Protein 1Z64 (pdb70)

Solvent-accessible surface area: 2539 Å² total; per-residue (Å²): 89,212,48,55,152,134,125,134,47,50,101,75,44,124,130,81,27,111,40,48,126,94,138,188,168

Secondary structure (DSSP, 8-state):
-HHIIIIIIHHHHHHHIIIIIIIT-

Structure (mmCIF, N/CA/C/O backbone):
data_1Z64
#
_entry.id   1Z64
#
loop_
_atom_site.group_PDB
_atom_site.id
_atom_site.type_symbol
_atom_site.label_atom_id
_atom_site.label_alt_id
_atom_site.label_comp_id
_atom_site.label_asym_id
_atom_site.label_entity_id
_atom_site.label_seq_id
_atom_site.pdbx_PDB_ins_code
_atom_site.Cartn_x
_atom_site.Cartn_y
_atom_site.Cartn_z
_atom_site.occupancy
_atom_site.B_iso_or_equiv
_atom_site.auth_seq_id
_atom_site.auth_comp_id
_atom_site.auth_asym_id
_atom_site.auth_atom_id
_atom_site.pdbx_PDB_model_num
ATOM 1 N N . GLY A 1 1 ? -16.244 -1.293 -5.673 1.00 0.00 1 GLY A N 1
ATOM 2 C CA . GLY A 1 1 ? -16.514 -2.596 -5.001 1.00 0.00 1 GLY A CA 1
ATOM 3 C C . GLY A 1 1 ? -15.684 -2.681 -3.709 1.00 0.00 1 GLY A C 1
ATOM 4 O O . GLY A 1 1 ? -14.981 -1.753 -3.362 1.00 0.00 1 GLY A O 1
ATOM 10 N N . TRP A 1 2 ? -15.750 -3.778 -2.989 1.00 0.00 2 TRP A N 1
ATOM 11 C CA . TRP A 1 2 ? -14.955 -3.885 -1.733 1.00 0.00 2 TRP A CA 1
ATOM 12 C C . TRP A 1 2 ? -13.571 -4.466 -2.031 1.00 0.00 2 TRP A C 1
ATOM 13 O O . TRP A 1 2 ? -12.579 -4.055 -1.463 1.00 0.00 2 TRP A O 1
ATOM 34 N N . GLY A 1 3 ? -13.497 -5.421 -2.918 1.00 0.00 3 GLY A N 1
ATOM 35 C CA . GLY A 1 3 ? -12.176 -6.028 -3.250 1.00 0.00 3 GLY A CA 1
ATOM 36 C C . GLY A 1 3 ? -11.159 -4.919 -3.526 1.00 0.00 3 GLY A C 1
ATOM 37 O O . GLY A 1 3 ? -10.002 -5.022 -3.169 1.00 0.00 3 GLY A O 1
ATOM 41 N N . SER A 1 4 ? -11.581 -3.860 -4.161 1.00 0.00 4 SER A N 1
ATOM 42 C CA . SER A 1 4 ? -10.637 -2.745 -4.460 1.00 0.00 4 SER A CA 1
ATOM 43 C C . SER A 1 4 ? -9.837 -2.381 -3.206 1.00 0.00 4 SER A C 1
ATOM 44 O O . SER A 1 4 ? -8.752 -2.876 -2.993 1.00 0.00 4 SER A O 1
ATOM 52 N N . PHE A 1 5 ? -10.373 -1.516 -2.382 1.00 0.00 5 PHE A N 1
ATOM 53 C CA . PHE A 1 5 ? -9.661 -1.105 -1.136 1.00 0.00 5 PHE A CA 1
ATOM 54 C C . PHE A 1 5 ? -8.873 -2.280 -0.555 1.00 0.00 5 PHE A C 1
ATOM 55 O O . PHE A 1 5 ? -7.719 -2.150 -0.211 1.00 0.00 5 PHE A O 1
ATOM 72 N N . PHE A 1 6 ? -9.477 -3.428 -0.452 1.00 0.00 6 PHE A N 1
ATOM 73 C CA . PHE A 1 6 ? -8.736 -4.595 0.100 1.00 0.00 6 PHE A CA 1
ATOM 74 C C . PHE A 1 6 ? -7.332 -4.642 -0.507 1.00 0.00 6 PHE A C 1
ATOM 75 O O . PHE A 1 6 ? -6.358 -4.291 0.131 1.00 0.00 6 PHE A O 1
ATOM 92 N N . LYS A 1 7 ? -7.221 -5.053 -1.739 1.00 0.00 7 LYS A N 1
ATOM 93 C CA . LYS A 1 7 ? -5.878 -5.099 -2.378 1.00 0.00 7 LYS A CA 1
ATOM 94 C C . LYS A 1 7 ? -5.476 -3.699 -2.833 1.00 0.00 7 LYS A C 1
ATOM 95 O O . LYS A 1 7 ? -4.355 -3.272 -2.646 1.00 0.00 7 LYS A O 1
ATOM 114 N N . LYS A 1 8 ? -6.385 -2.975 -3.417 1.00 0.00 8 LYS A N 1
ATOM 115 C CA . LYS A 1 8 ? -6.054 -1.597 -3.865 1.00 0.00 8 LYS A CA 1
ATOM 116 C C . LYS A 1 8 ? -5.459 -0.814 -2.695 1.00 0.00 8 LYS A C 1
ATOM 117 O O . LYS A 1 8 ? -4.423 -0.189 -2.815 1.00 0.00 8 LYS A O 1
ATOM 136 N N . ALA A 1 9 ? -6.095 -0.855 -1.552 1.00 0.00 9 ALA A N 1
ATOM 137 C CA . ALA A 1 9 ? -5.540 -0.113 -0.381 1.00 0.00 9 ALA A CA 1
ATOM 138 C C . ALA A 1 9 ? -4.355 -0.884 0.196 1.00 0.00 9 ALA A C 1
ATOM 139 O O . ALA A 1 9 ? -3.318 -0.319 0.485 1.00 0.00 9 ALA A O 1
ATOM 146 N N . ALA A 1 10 ? -4.488 -2.174 0.355 1.00 0.00 10 ALA A N 1
ATOM 147 C CA . ALA A 1 10 ? -3.350 -2.965 0.897 1.00 0.00 10 ALA A CA 1
ATOM 148 C C . ALA A 1 10 ? -2.144 -2.814 -0.029 1.00 0.00 10 ALA A C 1
ATOM 149 O O . ALA A 1 10 ? -1.035 -2.576 0.409 1.00 0.00 10 ALA A O 1
ATOM 156 N N . HIS A 1 11 ? -2.357 -2.934 -1.310 1.00 0.00 11 HIS A N 1
ATOM 157 C CA . HIS A 1 11 ? -1.231 -2.782 -2.270 1.00 0.00 11 HIS A CA 1
ATOM 158 C C . HIS A 1 11 ? -0.788 -1.319 -2.314 1.00 0.00 11 HIS A C 1
ATOM 159 O O . HIS A 1 11 ? 0.382 -1.018 -2.452 1.00 0.00 11 HIS A O 1
ATOM 173 N N . VAL A 1 12 ? -1.713 -0.403 -2.189 1.00 0.00 12 VAL A N 1
ATOM 174 C CA . VAL A 1 12 ? -1.336 1.039 -2.216 1.00 0.00 12 VAL A CA 1
ATOM 175 C C . VAL A 1 12 ? -0.670 1.423 -0.894 1.00 0.00 12 VAL A C 1
ATOM 176 O O . VAL A 1 12 ? 0.392 2.013 -0.871 1.00 0.00 12 VAL A O 1
ATOM 189 N N . GLY A 1 13 ? -1.281 1.086 0.209 1.00 0.00 13 GLY A N 1
ATOM 190 C CA . GLY A 1 13 ? -0.679 1.426 1.527 1.00 0.00 13 GLY A CA 1
ATOM 191 C C . GLY A 1 13 ? 0.615 0.631 1.709 1.00 0.00 13 GLY A C 1
ATOM 192 O O . GLY A 1 13 ? 1.56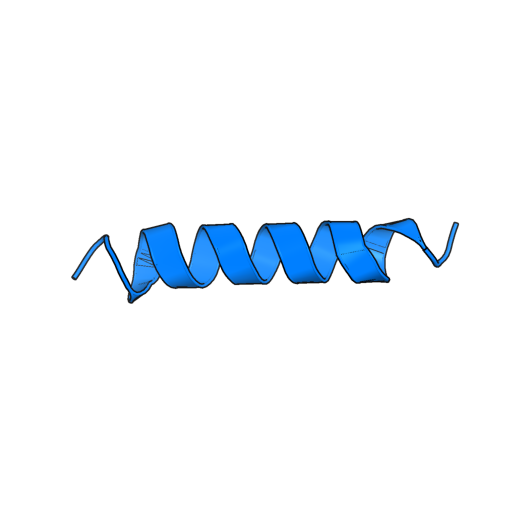3 1.095 2.309 1.00 0.00 13 GLY A O 1
ATOM 196 N N . LYS A 1 14 ? 0.661 -0.567 1.189 1.00 0.00 14 LYS A N 1
ATOM 197 C CA . LYS A 1 14 ? 1.896 -1.391 1.327 1.00 0.00 14 LYS A CA 1
ATOM 198 C C . LYS A 1 14 ? 2.992 -0.851 0.405 1.00 0.00 14 LYS A C 1
ATOM 199 O O . LYS A 1 14 ? 4.092 -0.564 0.836 1.00 0.00 14 LYS A O 1
ATOM 218 N N . HIS A 1 15 ? 2.701 -0.708 -0.858 1.00 0.00 15 HIS A N 1
ATOM 219 C CA . HIS A 1 15 ? 3.726 -0.183 -1.805 1.00 0.00 15 HIS A CA 1
ATOM 220 C C . HIS A 1 15 ? 4.136 1.235 -1.400 1.00 0.00 15 HIS A C 1
ATOM 221 O O . HIS A 1 15 ? 5.292 1.603 -1.474 1.00 0.00 15 HIS A O 1
ATOM 235 N N . VAL A 1 16 ? 3.196 2.033 -0.972 1.00 0.00 16 VAL A N 1
ATOM 236 C CA . VAL A 1 16 ? 3.533 3.427 -0.561 1.00 0.00 16 VAL A CA 1
ATOM 237 C C . VAL A 1 16 ? 4.280 3.417 0.774 1.00 0.00 16 VAL A C 1
ATOM 238 O O . VAL A 1 16 ? 5.303 4.054 0.928 1.00 0.00 16 VAL A O 1
ATOM 251 N N . GLY A 1 17 ? 3.779 2.698 1.741 1.00 0.00 17 GLY A N 1
ATOM 252 C CA . GLY A 1 17 ? 4.462 2.648 3.064 1.00 0.00 17 GLY A CA 1
ATOM 253 C C . GLY A 1 17 ? 5.887 2.122 2.882 1.00 0.00 17 GLY A C 1
ATOM 254 O O . GLY A 1 17 ? 6.832 2.658 3.426 1.00 0.00 17 GLY A O 1
ATOM 258 N N . LYS A 1 18 ? 6.050 1.075 2.120 1.00 0.00 18 LYS A N 1
ATOM 259 C CA . LYS A 1 18 ? 7.416 0.518 1.904 1.00 0.00 18 LYS A CA 1
ATOM 260 C C . LYS A 1 18 ? 8.242 1.467 1.030 1.00 0.00 18 LYS A C 1
ATOM 261 O O . LYS A 1 18 ? 9.384 1.762 1.324 1.00 0.00 18 LYS A O 1
ATOM 280 N N . ALA A 1 19 ? 7.672 1.948 -0.040 1.00 0.00 19 ALA A N 1
ATOM 281 C CA . ALA A 1 19 ? 8.423 2.876 -0.932 1.00 0.00 19 ALA A CA 1
ATOM 282 C C . ALA A 1 19 ? 8.634 4.224 -0.236 1.00 0.00 19 ALA A C 1
ATOM 283 O O . ALA A 1 19 ? 9.595 4.923 -0.495 1.00 0.00 19 ALA A O 1
ATOM 290 N N . ALA A 1 20 ? 7.744 4.597 0.643 1.00 0.00 20 ALA A N 1
ATOM 291 C CA . ALA A 1 20 ? 7.895 5.902 1.349 1.00 0.00 20 ALA A CA 1
ATOM 292 C C . ALA A 1 20 ? 8.546 5.700 2.721 1.00 0.00 20 ALA A C 1
ATOM 293 O O . ALA A 1 20 ? 9.225 6.570 3.229 1.00 0.00 20 ALA A O 1
ATOM 300 N N . LEU A 1 21 ? 8.344 4.563 3.330 1.00 0.00 21 LEU A N 1
ATOM 301 C CA . LEU A 1 21 ? 8.952 4.318 4.669 1.00 0.00 21 LEU A CA 1
ATOM 302 C C . LEU A 1 21 ? 10.083 3.292 4.560 1.00 0.00 21 LEU A C 1
ATOM 303 O O . LEU A 1 21 ? 11.174 3.504 5.052 1.00 0.00 21 LEU A O 1
ATOM 319 N N . THR A 1 22 ? 9.833 2.182 3.923 1.00 0.00 22 THR A N 1
ATOM 320 C CA . THR A 1 22 ? 10.896 1.145 3.787 1.00 0.00 22 THR A CA 1
ATOM 321 C C . THR A 1 22 ? 11.895 1.546 2.697 1.00 0.00 22 THR A C 1
ATOM 322 O O . THR A 1 22 ? 12.883 0.876 2.473 1.00 0.00 22 THR A O 1
ATOM 333 N N . HIS A 1 23 ? 11.645 2.631 2.016 1.00 0.00 23 HIS A N 1
ATOM 334 C CA . HIS A 1 23 ? 12.583 3.067 0.942 1.00 0.00 23 HIS A CA 1
ATOM 335 C C . HIS A 1 23 ? 13.025 4.513 1.176 1.00 0.00 23 HIS A C 1
ATOM 336 O O . HIS A 1 23 ? 14.197 4.799 1.325 1.00 0.00 23 HIS A O 1
ATOM 350 N N . TYR A 1 24 ? 12.097 5.430 1.211 1.00 0.00 24 TYR A N 1
ATOM 351 C CA . TYR A 1 24 ? 12.468 6.858 1.434 1.00 0.00 24 TYR A CA 1
ATOM 352 C C . TYR A 1 24 ? 13.516 6.964 2.546 1.00 0.00 24 TYR A C 1
ATOM 353 O O . TYR A 1 24 ? 14.344 7.853 2.549 1.00 0.00 24 TYR A O 1
ATOM 371 N N . LEU A 1 25 ? 13.486 6.063 3.491 1.00 0.00 25 LEU A N 1
ATOM 372 C CA . LEU A 1 25 ? 14.480 6.114 4.601 1.00 0.00 25 LEU A CA 1
ATOM 373 C C . LEU A 1 25 ? 15.360 4.861 4.581 1.00 0.00 25 LEU A C 1
ATOM 374 O O . LEU A 1 25 ? 15.365 4.118 3.620 1.00 0.00 25 LEU A O 1
ATOM 393 N N . GLY A 1 1 ? -16.486 -1.078 -2.946 1.00 0.00 1 GLY A N 2
ATOM 394 C CA . GLY A 1 1 ? -17.245 -0.812 -1.692 1.00 0.00 1 GLY A CA 2
ATOM 395 C C . GLY A 1 1 ? -16.378 -1.166 -0.483 1.00 0.00 1 GLY A C 2
ATOM 396 O O . GLY A 1 1 ? -16.255 -0.399 0.451 1.00 0.00 1 GLY A O 2
ATOM 402 N N . TRP A 1 2 ? -15.773 -2.323 -0.493 1.00 0.00 2 TRP A N 2
ATOM 403 C CA . TRP A 1 2 ? -14.913 -2.725 0.658 1.00 0.00 2 TRP A CA 2
ATOM 404 C C . TRP A 1 2 ? -13.813 -3.679 0.187 1.00 0.00 2 TRP A C 2
ATOM 405 O O . TRP A 1 2 ? -12.651 -3.503 0.497 1.00 0.00 2 TRP A O 2
ATOM 426 N N . GLY A 1 3 ? -14.168 -4.687 -0.560 1.00 0.00 3 GLY A N 2
ATOM 427 C CA . GLY A 1 3 ? -13.141 -5.650 -1.049 1.00 0.00 3 GLY A CA 2
ATOM 428 C C . GLY A 1 3 ? -12.078 -4.900 -1.851 1.00 0.00 3 GLY A C 2
ATOM 429 O O . GLY A 1 3 ? -10.893 -5.089 -1.659 1.00 0.00 3 GLY A O 2
ATOM 433 N N . SER A 1 4 ? -12.491 -4.045 -2.746 1.00 0.00 4 SER A N 2
ATOM 434 C CA . SER A 1 4 ? -11.501 -3.280 -3.558 1.00 0.00 4 SER A CA 2
ATOM 435 C C . SER A 1 4 ? -10.418 -2.691 -2.652 1.00 0.00 4 SER A C 2
ATOM 436 O O . SER A 1 4 ? -9.324 -3.218 -2.557 1.00 0.00 4 SER A O 2
ATOM 444 N N . PHE A 1 5 ? -10.714 -1.596 -1.996 1.00 0.00 5 PHE A N 2
ATOM 445 C CA . PHE A 1 5 ? -9.712 -0.953 -1.096 1.00 0.00 5 PHE A CA 2
ATOM 446 C C . PHE A 1 5 ? -8.916 -2.028 -0.362 1.00 0.00 5 PHE A C 2
ATOM 447 O O . PHE A 1 5 ? -7.712 -1.963 -0.292 1.00 0.00 5 PHE A O 2
ATOM 464 N N . PHE A 1 6 ? -9.550 -3.039 0.171 1.00 0.00 6 PHE A N 2
ATOM 465 C CA . PHE A 1 6 ? -8.749 -4.076 0.864 1.00 0.00 6 PHE A CA 2
ATOM 466 C C . PHE A 1 6 ? -7.579 -4.477 -0.043 1.00 0.00 6 PHE A C 2
ATOM 467 O O . PHE A 1 6 ? -6.444 -4.532 0.388 1.00 0.00 6 PHE A O 2
ATOM 484 N N . LYS A 1 7 ? -7.830 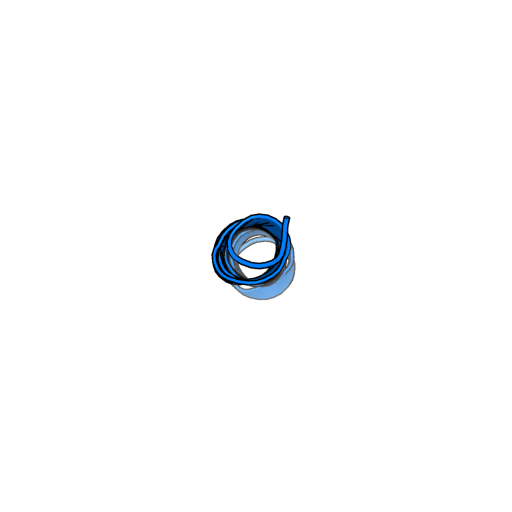-4.711 -1.306 1.00 0.00 7 LYS A N 2
ATOM 485 C CA . LYS A 1 7 ? -6.717 -5.077 -2.222 1.00 0.00 7 LYS A CA 2
ATOM 486 C C . LYS A 1 7 ? -6.050 -3.823 -2.774 1.00 0.00 7 LYS A C 2
ATOM 487 O O . LYS A 1 7 ? -4.883 -3.570 -2.523 1.00 0.00 7 LYS A O 2
ATOM 506 N N . LYS A 1 8 ? -6.765 -3.028 -3.523 1.00 0.00 8 LYS A N 2
ATOM 507 C CA . LYS A 1 8 ? -6.127 -1.801 -4.068 1.00 0.00 8 LYS A CA 2
ATOM 508 C C . LYS A 1 8 ? -5.465 -1.033 -2.924 1.00 0.00 8 LYS A C 2
ATOM 509 O O . LYS A 1 8 ? -4.346 -0.573 -3.047 1.00 0.00 8 LYS A O 2
ATOM 528 N N . ALA A 1 9 ? -6.119 -0.913 -1.794 1.00 0.00 9 ALA A N 2
ATOM 529 C CA . ALA A 1 9 ? -5.461 -0.187 -0.666 1.00 0.00 9 ALA A CA 2
ATOM 530 C C . ALA A 1 9 ? -4.338 -1.053 -0.090 1.00 0.00 9 ALA A C 2
ATOM 531 O O . ALA A 1 9 ? -3.274 -0.560 0.229 1.00 0.00 9 ALA A O 2
ATOM 538 N N . ALA A 1 10 ? -4.545 -2.344 0.040 1.00 0.00 10 ALA A N 2
ATOM 539 C CA . ALA A 1 10 ? -3.454 -3.199 0.585 1.00 0.00 10 ALA A CA 2
ATOM 540 C C . ALA A 1 10 ? -2.159 -2.942 -0.186 1.00 0.00 10 ALA A C 2
ATOM 541 O O . ALA A 1 10 ? -1.150 -2.570 0.386 1.00 0.00 10 ALA A O 2
ATOM 548 N N . HIS A 1 11 ? -2.168 -3.136 -1.479 1.00 0.00 11 HIS A N 2
ATOM 549 C CA . HIS A 1 11 ? -0.920 -2.900 -2.259 1.00 0.00 11 HIS A CA 2
ATOM 550 C C . HIS A 1 11 ? -0.634 -1.397 -2.368 1.00 0.00 11 HIS A C 2
ATOM 551 O O . HIS A 1 11 ? 0.505 -0.988 -2.478 1.00 0.00 11 HIS A O 2
ATOM 565 N N . VAL A 1 12 ? -1.645 -0.560 -2.316 1.00 0.00 12 VAL A N 2
ATOM 566 C CA . VAL A 1 12 ? -1.377 0.905 -2.396 1.00 0.00 12 VAL A CA 2
ATOM 567 C C . VAL A 1 12 ? -0.615 1.336 -1.141 1.00 0.00 12 VAL A C 2
ATOM 568 O O . VAL A 1 12 ? 0.422 1.968 -1.212 1.00 0.00 12 VAL A O 2
ATOM 581 N N . GLY A 1 13 ? -1.120 0.988 0.010 1.00 0.00 13 GLY A N 2
ATOM 582 C CA . GLY A 1 13 ? -0.427 1.364 1.271 1.00 0.00 13 GLY A CA 2
ATOM 583 C C . GLY A 1 13 ? 0.834 0.514 1.422 1.00 0.00 13 GLY A C 2
ATOM 584 O O . GLY A 1 13 ? 1.814 0.940 2.001 1.00 0.00 13 GLY A O 2
ATOM 588 N N . LYS A 1 14 ? 0.820 -0.686 0.903 1.00 0.00 14 LYS A N 2
ATOM 589 C CA . LYS A 1 14 ? 2.026 -1.553 1.023 1.00 0.00 14 LYS A CA 2
ATOM 590 C C . LYS A 1 14 ? 3.178 -0.972 0.188 1.00 0.00 14 LYS A C 2
ATOM 591 O O . LYS A 1 14 ? 4.312 -0.947 0.625 1.00 0.00 14 LYS A O 2
ATOM 610 N N . HIS A 1 15 ? 2.903 -0.491 -0.999 1.00 0.00 15 HIS A N 2
ATOM 611 C CA . HIS A 1 15 ? 4.000 0.090 -1.825 1.00 0.00 15 HIS A CA 2
ATOM 612 C C . HIS A 1 15 ? 4.275 1.528 -1.375 1.00 0.00 15 HIS A C 2
ATOM 613 O O . HIS A 1 15 ? 5.411 1.955 -1.285 1.00 0.00 15 HIS A O 2
ATOM 627 N N . VAL A 1 16 ? 3.245 2.275 -1.072 1.00 0.00 16 VAL A N 2
ATOM 628 C CA . VAL A 1 16 ? 3.458 3.674 -0.610 1.00 0.00 16 VAL A CA 2
ATOM 629 C C . VAL A 1 16 ? 4.239 3.653 0.704 1.00 0.00 16 VAL A C 2
ATOM 630 O O . VAL A 1 16 ? 5.131 4.449 0.923 1.00 0.00 16 VAL A O 2
ATOM 643 N N . GLY A 1 17 ? 3.916 2.737 1.574 1.00 0.00 17 GLY A N 2
ATOM 644 C CA . GLY A 1 17 ? 4.645 2.649 2.868 1.00 0.00 17 GLY A CA 2
ATOM 645 C C . GLY A 1 17 ? 5.996 1.978 2.631 1.00 0.00 17 GLY A C 2
ATOM 646 O O . GLY A 1 17 ? 7.032 2.505 2.984 1.00 0.00 17 GLY A O 2
ATOM 650 N N . LYS A 1 18 ? 6.006 0.826 2.021 1.00 0.00 18 LYS A N 2
ATOM 651 C CA . LYS A 1 18 ? 7.308 0.159 1.758 1.00 0.00 18 LYS A CA 2
ATOM 652 C C . LYS A 1 18 ? 8.277 1.193 1.180 1.00 0.00 18 LYS A C 2
ATOM 653 O O . LYS A 1 18 ? 9.428 1.296 1.564 1.00 0.00 18 LYS A O 2
ATOM 672 N N . ALA A 1 19 ? 7.811 1.979 0.262 1.00 0.00 19 ALA A N 2
ATOM 673 C CA . ALA A 1 19 ? 8.699 3.004 -0.326 1.00 0.00 19 ALA A CA 2
ATOM 674 C C . ALA A 1 19 ? 8.818 4.213 0.616 1.00 0.00 19 ALA A C 2
ATOM 675 O O . ALA A 1 19 ? 9.860 4.460 1.225 1.00 0.00 19 ALA A O 2
ATOM 682 N N . ALA A 1 20 ? 7.756 4.967 0.733 1.00 0.00 20 ALA A N 2
ATOM 683 C CA . ALA A 1 20 ? 7.778 6.164 1.614 1.00 0.00 20 ALA A CA 2
ATOM 684 C C . ALA A 1 20 ? 8.323 5.796 2.988 1.00 0.00 20 ALA A C 2
ATOM 685 O O . ALA A 1 20 ? 8.852 6.627 3.692 1.00 0.00 20 ALA A O 2
ATOM 692 N N . LEU A 1 21 ? 8.192 4.557 3.378 1.00 0.00 21 LEU A N 2
ATOM 693 C CA . LEU A 1 21 ? 8.704 4.146 4.714 1.00 0.00 21 LEU A CA 2
ATOM 694 C C . LEU A 1 21 ? 9.963 3.286 4.584 1.00 0.00 21 LEU A C 2
ATOM 695 O O . LEU A 1 21 ? 10.876 3.401 5.376 1.00 0.00 21 LEU A O 2
ATOM 711 N N . THR A 1 22 ? 10.043 2.430 3.603 1.00 0.00 22 THR A N 2
ATOM 712 C CA . THR A 1 22 ? 11.276 1.603 3.479 1.00 0.00 22 THR A CA 2
ATOM 713 C C . THR A 1 22 ? 12.090 2.009 2.249 1.00 0.00 22 THR A C 2
ATOM 714 O O . THR A 1 22 ? 13.187 1.524 2.053 1.00 0.00 22 THR A O 2
ATOM 725 N N . HIS A 1 23 ? 11.615 2.923 1.438 1.00 0.00 23 HIS A N 2
ATOM 726 C CA . HIS A 1 23 ? 12.472 3.330 0.285 1.00 0.00 23 HIS A CA 2
ATOM 727 C C . HIS A 1 23 ? 13.652 4.036 0.903 1.00 0.00 23 HIS A C 2
ATOM 728 O O . HIS A 1 23 ? 14.757 4.006 0.400 1.00 0.00 23 HIS A O 2
ATOM 742 N N . TYR A 1 24 ? 13.421 4.660 2.028 1.00 0.00 24 TYR A N 2
ATOM 743 C CA . TYR A 1 24 ? 14.546 5.347 2.700 1.00 0.00 24 TYR A CA 2
ATOM 744 C C . TYR A 1 24 ? 15.209 4.401 3.704 1.00 0.00 24 TYR A C 2
ATOM 745 O O . TYR A 1 24 ? 16.132 4.773 4.401 1.00 0.00 24 TYR A O 2
ATOM 763 N N . LEU A 1 25 ? 14.750 3.175 3.789 1.00 0.00 25 LEU A N 2
ATOM 764 C CA . LEU A 1 25 ? 15.365 2.219 4.754 1.00 0.00 25 LEU A CA 2
ATOM 765 C C . LEU A 1 25 ? 15.367 2.817 6.164 1.00 0.00 25 LEU A C 2
ATOM 766 O O . LEU A 1 25 ? 16.387 3.262 6.652 1.00 0.00 25 LEU A O 2
ATOM 785 N N . GLY A 1 1 ? -18.992 -4.140 0.612 1.00 0.00 1 GLY A N 3
ATOM 786 C CA . GLY A 1 1 ? -17.972 -5.180 0.929 1.00 0.00 1 GLY A CA 3
ATOM 787 C C . GLY A 1 1 ? -16.608 -4.517 1.129 1.00 0.00 1 GLY A C 3
ATOM 788 O O . GLY A 1 1 ? -15.744 -5.041 1.803 1.00 0.00 1 GLY A O 3
ATOM 794 N N . TRP A 1 2 ? -16.408 -3.366 0.546 1.00 0.00 2 TRP A N 3
ATOM 795 C CA . TRP A 1 2 ? -15.098 -2.670 0.702 1.00 0.00 2 TRP A CA 3
ATOM 796 C C . TRP A 1 2 ? -13.957 -3.577 0.232 1.00 0.00 2 TRP A C 3
ATOM 797 O O . TRP A 1 2 ? -12.806 -3.356 0.551 1.00 0.00 2 TRP A O 3
ATOM 818 N N . GLY A 1 3 ? -14.269 -4.595 -0.522 1.00 0.00 3 GLY A N 3
ATOM 819 C CA . GLY A 1 3 ? -13.203 -5.514 -1.011 1.00 0.00 3 GLY A CA 3
ATOM 820 C C . GLY A 1 3 ? -12.159 -4.716 -1.795 1.00 0.00 3 GLY A C 3
ATOM 821 O O . GLY A 1 3 ? -10.971 -4.849 -1.578 1.00 0.00 3 GLY A O 3
ATOM 825 N N . SER A 1 4 ? -12.593 -3.886 -2.704 1.00 0.00 4 SER A N 3
ATOM 826 C CA . SER A 1 4 ? -11.625 -3.078 -3.502 1.00 0.00 4 SER A CA 3
ATOM 827 C C . SER A 1 4 ? -10.493 -2.573 -2.604 1.00 0.00 4 SER A C 3
ATOM 828 O O . SER A 1 4 ? -9.418 -3.141 -2.570 1.00 0.00 4 SER A O 3
ATOM 836 N N . PHE A 1 5 ? -10.729 -1.505 -1.886 1.00 0.00 5 PHE A N 3
ATOM 837 C CA . PHE A 1 5 ? -9.678 -0.949 -0.988 1.00 0.00 5 PHE A CA 3
ATOM 838 C C . PHE A 1 5 ? -8.910 -2.085 -0.315 1.00 0.00 5 PHE A C 3
ATOM 839 O O . PHE A 1 5 ? -7.706 -2.043 -0.220 1.00 0.00 5 PHE A O 3
ATOM 856 N N . PHE A 1 6 ? -9.570 -3.119 0.140 1.00 0.00 6 PHE A N 3
ATOM 857 C CA . PHE A 1 6 ? -8.796 -4.213 0.778 1.00 0.00 6 PHE A CA 3
ATOM 858 C C . PHE A 1 6 ? -7.607 -4.562 -0.134 1.00 0.00 6 PHE A C 3
ATOM 859 O O . PHE A 1 6 ? -6.470 -4.550 0.292 1.00 0.00 6 PHE A O 3
ATOM 876 N N . LYS A 1 7 ? -7.852 -4.832 -1.390 1.00 0.00 7 LYS A N 3
ATOM 877 C CA . LYS A 1 7 ? -6.726 -5.154 -2.303 1.00 0.00 7 LYS A CA 3
ATOM 878 C C . LYS A 1 7 ? -6.062 -3.880 -2.823 1.00 0.00 7 LYS A C 3
ATOM 879 O O . LYS A 1 7 ? -4.880 -3.665 -2.620 1.00 0.00 7 LYS A O 3
ATOM 898 N N . LYS A 1 8 ? -6.792 -3.031 -3.496 1.00 0.00 8 LYS A N 3
ATOM 899 C CA . LYS A 1 8 ? -6.148 -1.793 -4.011 1.00 0.00 8 LYS A CA 3
ATOM 900 C C . LYS A 1 8 ? -5.498 -1.032 -2.854 1.00 0.00 8 LYS A C 3
ATOM 901 O O . LYS A 1 8 ? -4.390 -0.544 -2.975 1.00 0.00 8 LYS A O 3
ATOM 920 N N . ALA A 1 9 ? -6.146 -0.946 -1.719 1.00 0.00 9 ALA A N 3
ATOM 921 C CA . ALA A 1 9 ? -5.493 -0.225 -0.587 1.00 0.00 9 ALA A CA 3
ATOM 922 C C . ALA A 1 9 ? -4.363 -1.092 -0.028 1.00 0.00 9 ALA A C 3
ATOM 923 O O . ALA A 1 9 ? -3.300 -0.597 0.292 1.00 0.00 9 ALA A O 3
ATOM 930 N N . ALA A 1 10 ? -4.564 -2.384 0.077 1.00 0.00 10 ALA A N 3
ATOM 931 C CA . ALA A 1 10 ? -3.467 -3.245 0.596 1.00 0.00 10 ALA A CA 3
ATOM 932 C C . ALA A 1 10 ? -2.188 -2.985 -0.202 1.00 0.00 10 ALA A C 3
ATOM 933 O O . ALA A 1 10 ? -1.174 -2.597 0.345 1.00 0.00 10 ALA A O 3
ATOM 940 N N . HIS A 1 11 ? -2.222 -3.193 -1.495 1.00 0.00 11 HIS A N 3
ATOM 941 C CA . HIS A 1 11 ? -0.993 -2.952 -2.302 1.00 0.00 11 HIS A CA 3
ATOM 942 C C . HIS A 1 11 ? -0.691 -1.448 -2.385 1.00 0.00 11 HIS A C 3
ATOM 943 O O . HIS A 1 11 ? 0.450 -1.051 -2.521 1.00 0.00 11 HIS A O 3
ATOM 957 N N . VAL A 1 12 ? -1.688 -0.599 -2.285 1.00 0.00 12 VAL A N 3
ATOM 958 C CA . VAL A 1 12 ? -1.406 0.863 -2.341 1.00 0.00 12 VAL A CA 3
ATOM 959 C C . VAL A 1 12 ? -0.672 1.278 -1.065 1.00 0.00 12 VAL A C 3
ATOM 960 O O . VAL A 1 12 ? 0.361 1.919 -1.108 1.00 0.00 12 VAL A O 3
ATOM 973 N N . GLY A 1 13 ? -1.194 0.907 0.071 1.00 0.00 13 GLY A N 3
ATOM 974 C CA . GLY A 1 13 ? -0.527 1.266 1.351 1.00 0.00 13 GLY A CA 3
ATOM 975 C C . GLY A 1 13 ? 0.779 0.483 1.476 1.00 0.00 13 GLY A C 3
ATOM 976 O O . GLY A 1 13 ? 1.742 0.951 2.052 1.00 0.00 13 GLY A O 3
ATOM 980 N N . LYS A 1 14 ? 0.825 -0.710 0.940 1.00 0.00 14 LYS A N 3
ATOM 981 C CA . LYS A 1 14 ? 2.078 -1.514 1.032 1.00 0.00 14 LYS A CA 3
ATOM 982 C C . LYS A 1 14 ? 3.178 -0.874 0.180 1.00 0.00 14 LYS A C 3
ATOM 983 O O . LYS A 1 14 ? 4.266 -0.611 0.656 1.00 0.00 14 LYS A O 3
ATOM 1002 N N . HIS A 1 15 ? 2.907 -0.617 -1.074 1.00 0.00 15 HIS A N 3
ATOM 1003 C CA . HIS A 1 15 ? 3.949 0.007 -1.939 1.00 0.00 15 HIS A CA 3
ATOM 1004 C C . HIS A 1 15 ? 4.213 1.445 -1.477 1.00 0.00 15 HIS A C 3
ATOM 1005 O O . HIS A 1 15 ? 5.340 1.897 -1.441 1.00 0.00 15 HIS A O 3
ATOM 1019 N N . VAL A 1 16 ? 3.186 2.162 -1.107 1.00 0.00 16 VAL A N 3
ATOM 1020 C CA . VAL A 1 16 ? 3.395 3.558 -0.632 1.00 0.00 16 VAL A CA 3
ATOM 1021 C C . VAL A 1 16 ? 4.178 3.530 0.681 1.00 0.00 16 VAL A C 3
ATOM 1022 O O . VAL A 1 16 ? 5.133 4.263 0.868 1.00 0.00 16 VAL A O 3
ATOM 1035 N N . GLY A 1 17 ? 3.785 2.678 1.590 1.00 0.00 17 GLY A N 3
ATOM 1036 C CA . GLY A 1 17 ? 4.503 2.586 2.889 1.00 0.00 17 GLY A CA 3
ATOM 1037 C C . GLY A 1 17 ? 5.962 2.214 2.630 1.00 0.00 17 GLY A C 3
ATOM 1038 O O . GLY A 1 17 ? 6.872 2.917 3.017 1.00 0.00 17 GLY A O 3
ATOM 1042 N N . LYS A 1 18 ? 6.210 1.122 1.972 1.00 0.00 18 LYS A N 3
ATOM 1043 C CA . LYS A 1 18 ? 7.625 0.767 1.710 1.00 0.00 18 LYS A CA 3
ATOM 1044 C C . LYS A 1 18 ? 8.275 1.892 0.899 1.00 0.00 18 LYS A C 3
ATOM 1045 O O . LYS A 1 18 ? 9.377 2.340 1.180 1.00 0.00 18 LYS A O 3
ATOM 1064 N N . ALA A 1 19 ? 7.585 2.369 -0.096 1.00 0.00 19 ALA A N 3
ATOM 1065 C CA . ALA A 1 19 ? 8.134 3.468 -0.923 1.00 0.00 19 ALA A CA 3
ATOM 1066 C C . ALA A 1 19 ? 8.744 4.552 -0.035 1.00 0.00 19 ALA A C 3
ATOM 1067 O O . ALA A 1 19 ? 9.920 4.822 -0.105 1.00 0.00 19 ALA A O 3
ATOM 1074 N N . ALA A 1 20 ? 7.955 5.191 0.788 1.00 0.00 20 ALA A N 3
ATOM 1075 C CA . ALA A 1 20 ? 8.512 6.279 1.651 1.00 0.00 20 ALA A CA 3
ATOM 1076 C C . ALA A 1 20 ? 8.913 5.771 3.041 1.00 0.00 20 ALA A C 3
ATOM 1077 O O . ALA A 1 20 ? 9.561 6.471 3.793 1.00 0.00 20 ALA A O 3
ATOM 1084 N N . LEU A 1 21 ? 8.537 4.577 3.405 1.00 0.00 21 LEU A N 3
ATOM 1085 C CA . LEU A 1 21 ? 8.913 4.079 4.763 1.00 0.00 21 LEU A CA 3
ATOM 1086 C C . LEU A 1 21 ? 9.953 2.954 4.677 1.00 0.00 21 LEU A C 3
ATOM 1087 O O . LEU A 1 21 ? 10.865 2.895 5.477 1.00 0.00 21 LEU A O 3
ATOM 1103 N N . THR A 1 22 ? 9.838 2.058 3.730 1.00 0.00 22 THR A N 3
ATOM 1104 C CA . THR A 1 22 ? 10.856 0.959 3.655 1.00 0.00 22 THR A CA 3
ATOM 1105 C C . THR A 1 22 ? 12.225 1.531 3.282 1.00 0.00 22 THR A C 3
ATOM 1106 O O . THR A 1 22 ? 13.245 1.043 3.726 1.00 0.00 22 THR A O 3
ATOM 1117 N N . HIS A 1 23 ? 12.272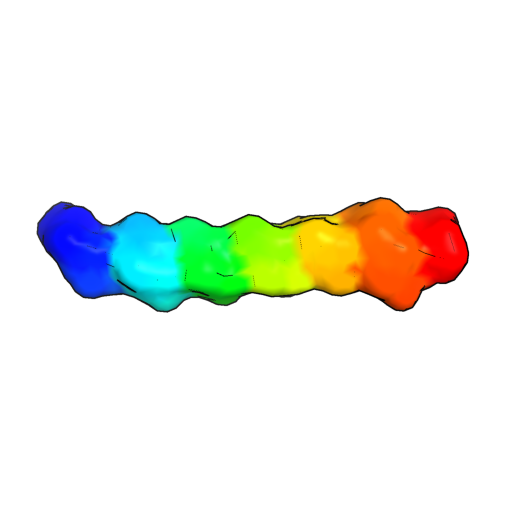 2.556 2.470 1.00 0.00 23 HIS A N 3
ATOM 1118 C CA . HIS A 1 23 ? 13.597 3.117 2.097 1.00 0.00 23 HIS A CA 3
ATOM 1119 C C . HIS A 1 23 ? 13.450 4.180 1.010 1.00 0.00 23 HIS A C 3
ATOM 1120 O O . HIS A 1 23 ? 14.350 4.393 0.222 1.00 0.00 23 HIS A O 3
ATOM 1134 N N . TYR A 1 24 ? 12.339 4.868 0.963 1.00 0.00 24 TYR A N 3
ATOM 1135 C CA . TYR A 1 24 ? 12.187 5.925 -0.078 1.00 0.00 24 TYR A CA 3
ATOM 1136 C C . TYR A 1 24 ? 12.364 5.291 -1.452 1.00 0.00 24 TYR A C 3
ATOM 1137 O O . TYR A 1 24 ? 12.619 5.956 -2.437 1.00 0.00 24 TYR A O 3
ATOM 1155 N N . LEU A 1 25 ? 12.229 3.995 -1.514 1.00 0.00 25 LEU A N 3
ATOM 1156 C CA . LEU A 1 25 ? 12.386 3.287 -2.818 1.00 0.00 25 LEU A CA 3
ATOM 1157 C C . LEU A 1 25 ? 11.039 3.209 -3.541 1.00 0.00 25 LEU A C 3
ATOM 1158 O O . LEU A 1 25 ? 10.825 2.342 -4.366 1.00 0.00 25 LEU A O 3
ATOM 1177 N N . GLY A 1 1 ? -17.572 -5.481 -2.755 1.00 0.00 1 GLY A N 4
ATOM 1178 C CA . GLY A 1 1 ? -17.681 -4.010 -2.546 1.00 0.00 1 GLY A CA 4
ATOM 1179 C C . GLY A 1 1 ? -16.571 -3.545 -1.601 1.00 0.00 1 GLY A C 4
ATOM 1180 O O . GLY A 1 1 ? -16.173 -2.397 -1.614 1.00 0.00 1 GLY A O 4
ATOM 1186 N N . TRP A 1 2 ? -16.071 -4.426 -0.780 1.00 0.00 2 TRP A N 4
ATOM 1187 C CA . TRP A 1 2 ? -14.987 -4.033 0.166 1.00 0.00 2 TRP A CA 4
ATOM 1188 C C . TRP A 1 2 ? -13.665 -4.690 -0.241 1.00 0.00 2 TRP A C 4
ATOM 1189 O O . TRP A 1 2 ? -12.597 -4.194 0.056 1.00 0.00 2 TRP A O 4
ATOM 1210 N N . GLY A 1 3 ? -13.729 -5.803 -0.919 1.00 0.00 3 GLY A N 4
ATOM 1211 C CA . GLY A 1 3 ? -12.477 -6.490 -1.344 1.00 0.00 3 GLY A CA 4
ATOM 1212 C C . GLY A 1 3 ? -11.585 -5.505 -2.102 1.00 0.00 3 GLY A C 4
ATOM 1213 O O . GLY A 1 3 ? -10.383 -5.479 -1.926 1.00 0.00 3 GLY A O 4
ATOM 1217 N N . SER A 1 4 ? -12.164 -4.693 -2.945 1.00 0.00 4 SER A N 4
ATOM 1218 C CA . SER A 1 4 ? -11.348 -3.710 -3.713 1.00 0.00 4 SER A CA 4
ATOM 1219 C C . SER A 1 4 ? -10.308 -3.056 -2.799 1.00 0.00 4 SER A C 4
ATOM 1220 O O . SER A 1 4 ? -9.199 -3.538 -2.667 1.00 0.00 4 SER A O 4
ATOM 1228 N N . PHE A 1 5 ? -10.660 -1.957 -2.179 1.00 0.00 5 PHE A N 4
ATOM 1229 C CA . PHE A 1 5 ? -9.704 -1.254 -1.276 1.00 0.00 5 PHE A CA 4
ATOM 1230 C C . PHE A 1 5 ? -8.888 -2.279 -0.491 1.00 0.00 5 PHE A C 4
ATOM 1231 O O . PHE A 1 5 ? -7.691 -2.161 -0.382 1.00 0.00 5 PHE A O 4
ATOM 1248 N N . PHE A 1 6 ? -9.499 -3.306 0.040 1.00 0.00 6 PHE A N 4
ATOM 1249 C CA . PHE A 1 6 ? -8.678 -4.295 0.781 1.00 0.00 6 PHE A CA 4
ATOM 1250 C C . PHE A 1 6 ? -7.463 -4.663 -0.078 1.00 0.00 6 PHE A C 4
ATOM 1251 O O . PHE A 1 6 ? -6.340 -4.658 0.388 1.00 0.00 6 PHE A O 4
ATOM 1268 N N . LYS A 1 7 ? -7.663 -4.935 -1.345 1.00 0.00 7 LYS A N 4
ATOM 1269 C CA . LYS A 1 7 ? -6.506 -5.271 -2.216 1.00 0.00 7 LYS A CA 4
ATOM 1270 C C . LYS A 1 7 ? -5.880 -4.000 -2.780 1.00 0.00 7 LYS A C 4
ATOM 1271 O O . LYS A 1 7 ? -4.733 -3.692 -2.506 1.00 0.00 7 LYS A O 4
ATOM 1290 N N . LYS A 1 8 ? -6.609 -3.252 -3.561 1.00 0.00 8 LYS A N 4
ATOM 1291 C CA . LYS A 1 8 ? -6.011 -2.008 -4.116 1.00 0.00 8 LYS A CA 4
ATOM 1292 C C . LYS A 1 8 ? -5.418 -1.185 -2.973 1.00 0.00 8 LYS A C 4
ATOM 1293 O O . LYS A 1 8 ? -4.320 -0.670 -3.078 1.00 0.00 8 LYS A O 4
ATOM 1312 N N . ALA A 1 9 ? -6.106 -1.074 -1.862 1.00 0.00 9 ALA A N 4
ATOM 1313 C CA . ALA A 1 9 ? -5.512 -0.295 -0.736 1.00 0.00 9 ALA A CA 4
ATOM 1314 C C . ALA A 1 9 ? -4.366 -1.097 -0.116 1.00 0.00 9 ALA A C 4
ATOM 1315 O O . ALA A 1 9 ? -3.329 -0.552 0.208 1.00 0.00 9 ALA A O 4
ATOM 1322 N N . ALA A 1 10 ? -4.521 -2.391 0.045 1.00 0.00 10 ALA A N 4
ATOM 1323 C CA . ALA A 1 10 ? -3.406 -3.185 0.630 1.00 0.00 10 ALA A CA 4
ATOM 1324 C C . ALA A 1 10 ? -2.111 -2.901 -0.132 1.00 0.00 10 ALA A C 4
ATOM 1325 O O . ALA A 1 10 ? -1.131 -2.455 0.435 1.00 0.00 10 ALA A O 4
ATOM 1332 N N . HIS A 1 11 ? -2.091 -3.152 -1.417 1.00 0.00 11 HIS A N 4
ATOM 1333 C CA . HIS A 1 11 ? -0.844 -2.889 -2.188 1.00 0.00 11 HIS A CA 4
ATOM 1334 C C . HIS A 1 11 ? -0.607 -1.377 -2.319 1.00 0.00 11 HIS A C 4
ATOM 1335 O O . HIS A 1 11 ? 0.519 -0.931 -2.412 1.00 0.00 11 HIS A O 4
ATOM 1349 N N . VAL A 1 12 ? -1.645 -0.573 -2.304 1.00 0.00 12 VAL A N 4
ATOM 1350 C CA . VAL A 1 12 ? -1.427 0.898 -2.406 1.00 0.00 12 VAL A CA 4
ATOM 1351 C C . VAL A 1 12 ? -0.754 1.387 -1.122 1.00 0.00 12 VAL A C 4
ATOM 1352 O O . VAL A 1 12 ? 0.312 1.974 -1.147 1.00 0.00 12 VAL A O 4
ATOM 1365 N N . GLY A 1 13 ? -1.364 1.133 0.003 1.00 0.00 13 GLY A N 4
ATOM 1366 C CA . GLY A 1 13 ? -0.757 1.562 1.289 1.00 0.00 13 GLY A CA 4
ATOM 1367 C C . GLY A 1 13 ? 0.577 0.840 1.467 1.00 0.00 13 GLY A C 4
ATOM 1368 O O . GLY A 1 13 ? 1.521 1.383 2.006 1.00 0.00 13 GLY A O 4
ATOM 1372 N N . LYS A 1 14 ? 0.666 -0.381 1.009 1.00 0.00 14 LYS A N 4
ATOM 1373 C CA . LYS A 1 14 ? 1.946 -1.130 1.148 1.00 0.00 14 LYS A CA 4
ATOM 1374 C C . LYS A 1 14 ? 3.026 -0.480 0.272 1.00 0.00 14 LYS A C 4
ATOM 1375 O O . LYS A 1 14 ? 4.177 -0.398 0.656 1.00 0.00 14 LYS A O 4
ATOM 1394 N N . HIS A 1 15 ? 2.668 0.000 -0.894 1.00 0.00 15 HIS A N 4
ATOM 1395 C CA . HIS A 1 15 ? 3.688 0.651 -1.763 1.00 0.00 15 HIS A CA 4
ATOM 1396 C C . HIS A 1 15 ? 4.072 2.010 -1.164 1.00 0.00 15 HIS A C 4
ATOM 1397 O O . HIS A 1 15 ? 5.236 2.343 -1.052 1.00 0.00 15 HIS A O 4
ATOM 1411 N N . VAL A 1 16 ? 3.102 2.789 -0.770 1.00 0.00 16 VAL A N 4
ATOM 1412 C CA . VAL A 1 16 ? 3.414 4.116 -0.169 1.00 0.00 16 VAL A CA 4
ATOM 1413 C C . VAL A 1 16 ? 4.212 3.920 1.121 1.00 0.00 16 VAL A C 4
ATOM 1414 O O . VAL A 1 16 ? 5.271 4.488 1.301 1.00 0.00 16 VAL A O 4
ATOM 1427 N N . GLY A 1 17 ? 3.713 3.112 2.017 1.00 0.00 17 GLY A N 4
ATOM 1428 C CA . GLY A 1 17 ? 4.444 2.872 3.292 1.00 0.00 17 GLY A CA 4
ATOM 1429 C C . GLY A 1 17 ? 5.811 2.261 2.981 1.00 0.00 17 GLY A C 4
ATOM 1430 O O . GLY A 1 17 ? 6.817 2.635 3.549 1.00 0.00 17 GLY A O 4
ATOM 1434 N N . LYS A 1 18 ? 5.867 1.326 2.081 1.00 0.00 18 LYS A N 4
ATOM 1435 C CA . LYS A 1 18 ? 7.181 0.717 1.752 1.00 0.00 18 LYS A CA 4
ATOM 1436 C C . LYS A 1 18 ? 8.025 1.714 0.954 1.00 0.00 18 LYS A C 4
ATOM 1437 O O . LYS A 1 18 ? 8.988 2.284 1.451 1.00 0.00 18 LYS A O 4
ATOM 1456 N N . ALA A 1 19 ? 7.664 1.937 -0.279 1.00 0.00 19 ALA A N 4
ATOM 1457 C CA . ALA A 1 19 ? 8.426 2.898 -1.116 1.00 0.00 19 ALA A CA 4
ATOM 1458 C C . ALA A 1 19 ? 8.821 4.114 -0.280 1.00 0.00 19 ALA A C 4
ATOM 1459 O O . ALA A 1 19 ? 9.891 4.655 -0.433 1.00 0.00 19 ALA A O 4
ATOM 1466 N N . ALA A 1 20 ? 7.964 4.546 0.603 1.00 0.00 20 ALA A N 4
ATOM 1467 C CA . ALA A 1 20 ? 8.296 5.735 1.442 1.00 0.00 20 ALA A CA 4
ATOM 1468 C C . ALA A 1 20 ? 9.003 5.325 2.741 1.00 0.00 20 ALA A C 4
ATOM 1469 O O . ALA A 1 20 ? 10.007 5.899 3.112 1.00 0.00 20 ALA A O 4
ATOM 1476 N N . LEU A 1 21 ? 8.492 4.349 3.444 1.00 0.00 21 LEU A N 4
ATOM 1477 C CA . LEU A 1 21 ? 9.153 3.940 4.720 1.00 0.00 21 LEU A CA 4
ATOM 1478 C C . LEU A 1 21 ? 10.166 2.816 4.469 1.00 0.00 21 LEU A C 4
ATOM 1479 O O . LEU A 1 21 ? 11.250 2.829 5.017 1.00 0.00 21 LEU A O 4
ATOM 1495 N N . THR A 1 22 ? 9.844 1.846 3.650 1.00 0.00 22 THR A N 4
ATOM 1496 C CA . THR A 1 22 ? 10.840 0.757 3.405 1.00 0.00 22 THR A CA 4
ATOM 1497 C C . THR A 1 22 ? 12.178 1.372 3.013 1.00 0.00 22 THR A C 4
ATOM 1498 O O . THR A 1 22 ? 13.226 0.885 3.390 1.00 0.00 22 THR A O 4
ATOM 1509 N N . HIS A 1 23 ? 12.163 2.437 2.256 1.00 0.00 23 HIS A N 4
ATOM 1510 C CA . HIS A 1 23 ? 13.461 3.050 1.860 1.00 0.00 23 HIS A CA 4
ATOM 1511 C C . HIS A 1 23 ? 13.263 4.230 0.906 1.00 0.00 23 HIS A C 4
ATOM 1512 O O . HIS A 1 23 ? 14.164 4.593 0.175 1.00 0.00 23 HIS A O 4
ATOM 1526 N N . TYR A 1 24 ? 12.113 4.853 0.906 1.00 0.00 24 TYR A N 4
ATOM 1527 C CA . TYR A 1 24 ? 11.921 6.017 -0.007 1.00 0.00 24 TYR A CA 4
ATOM 1528 C C . TYR A 1 24 ? 12.188 5.563 -1.437 1.00 0.00 24 TYR A C 4
ATOM 1529 O O . TYR A 1 24 ? 12.435 6.355 -2.324 1.00 0.00 24 TYR A O 4
ATOM 1547 N N . LEU A 1 25 ? 12.136 4.279 -1.656 1.00 0.00 25 LEU A N 4
ATOM 1548 C CA . LEU A 1 25 ? 12.384 3.742 -3.025 1.00 0.00 25 LEU A CA 4
ATOM 1549 C C . LEU A 1 25 ? 13.834 4.004 -3.442 1.00 0.00 25 LEU A C 4
ATOM 1550 O O . LEU A 1 25 ? 14.299 5.127 -3.406 1.00 0.00 25 LEU A O 4
ATOM 1569 N N . GLY A 1 1 ? -17.239 -8.441 -1.493 1.00 0.00 1 GLY A N 5
ATOM 1570 C CA . GLY A 1 1 ? -17.218 -7.110 -2.163 1.00 0.00 1 GLY A CA 5
ATOM 1571 C C . GLY A 1 1 ? -16.105 -6.249 -1.543 1.00 0.00 1 GLY A C 5
ATOM 1572 O O . GLY A 1 1 ? -15.384 -6.698 -0.674 1.00 0.00 1 GLY A O 5
ATOM 1578 N N . TRP A 1 2 ? -15.950 -5.017 -1.970 1.00 0.00 2 TRP A N 5
ATOM 1579 C CA . TRP A 1 2 ? -14.878 -4.162 -1.384 1.00 0.00 2 TRP A CA 5
ATOM 1580 C C . TRP A 1 2 ? -13.499 -4.727 -1.735 1.00 0.00 2 TRP A C 5
ATOM 1581 O O . TRP A 1 2 ? -12.494 -4.322 -1.187 1.00 0.00 2 TRP A O 5
ATOM 1602 N N . GLY A 1 3 ? -13.445 -5.661 -2.645 1.00 0.00 3 GLY A N 5
ATOM 1603 C CA . GLY A 1 3 ? -12.132 -6.252 -3.029 1.00 0.00 3 GLY A CA 5
ATOM 1604 C C . GLY A 1 3 ? -11.140 -5.131 -3.347 1.00 0.00 3 GLY A C 5
ATOM 1605 O O . GLY A 1 3 ? -9.990 -5.177 -2.956 1.00 0.00 3 GLY A O 5
ATOM 1609 N N . SER A 1 4 ? -11.575 -4.123 -4.052 1.00 0.00 4 SER A N 5
ATOM 1610 C CA . SER A 1 4 ? -10.656 -3.000 -4.393 1.00 0.00 4 SER A CA 5
ATOM 1611 C C . SER A 1 4 ? -9.857 -2.580 -3.158 1.00 0.00 4 SER A C 5
ATOM 1612 O O . SER A 1 4 ? -8.756 -3.041 -2.941 1.00 0.00 4 SER A O 5
ATOM 1620 N N . PHE A 1 5 ? -10.405 -1.707 -2.353 1.00 0.00 5 PHE A N 5
ATOM 1621 C CA . PHE A 1 5 ? -9.693 -1.244 -1.127 1.00 0.00 5 PHE A CA 5
ATOM 1622 C C . PHE A 1 5 ? -8.881 -2.387 -0.516 1.00 0.00 5 PHE A C 5
ATOM 1623 O O . PHE A 1 5 ? -7.732 -2.224 -0.171 1.00 0.00 5 PHE A O 5
ATOM 1640 N N . PHE A 1 6 ? -9.460 -3.546 -0.389 1.00 0.00 6 PHE A N 5
ATOM 1641 C CA . PHE A 1 6 ? -8.694 -4.683 0.191 1.00 0.00 6 PHE A CA 5
ATOM 1642 C C . PHE A 1 6 ? -7.291 -4.716 -0.415 1.00 0.00 6 PHE A C 5
ATOM 1643 O O . PHE A 1 6 ? -6.324 -4.323 0.211 1.00 0.00 6 PHE A O 5
ATOM 1660 N N . LYS A 1 7 ? -7.170 -5.162 -1.634 1.00 0.00 7 LYS A N 5
ATOM 1661 C CA . LYS A 1 7 ? -5.827 -5.199 -2.272 1.00 0.00 7 LYS A CA 5
ATOM 1662 C C . LYS A 1 7 ? -5.456 -3.807 -2.776 1.00 0.00 7 LYS A C 5
ATOM 1663 O O . LYS A 1 7 ? -4.340 -3.356 -2.621 1.00 0.00 7 LYS A O 5
ATOM 1682 N N . LYS A 1 8 ? -6.389 -3.116 -3.365 1.00 0.00 8 LYS A N 5
ATOM 1683 C CA . LYS A 1 8 ? -6.087 -1.747 -3.859 1.00 0.00 8 LYS A CA 5
ATOM 1684 C C . LYS A 1 8 ? -5.509 -0.912 -2.716 1.00 0.00 8 LYS A C 5
ATOM 1685 O O . LYS A 1 8 ? -4.488 -0.267 -2.858 1.00 0.00 8 LYS A O 5
ATOM 1704 N N . ALA A 1 9 ? -6.143 -0.931 -1.572 1.00 0.00 9 ALA A N 5
ATOM 1705 C CA . ALA A 1 9 ? -5.605 -0.139 -0.426 1.00 0.00 9 ALA A CA 5
ATOM 1706 C C . ALA A 1 9 ? -4.404 -0.864 0.178 1.00 0.00 9 ALA A C 5
ATOM 1707 O O . ALA A 1 9 ? -3.381 -0.268 0.447 1.00 0.00 9 ALA A O 5
ATOM 1714 N N . ALA A 1 10 ? -4.510 -2.151 0.379 1.00 0.00 10 ALA A N 5
ATOM 1715 C CA . ALA A 1 10 ? -3.356 -2.898 0.949 1.00 0.00 10 ALA A CA 5
ATOM 1716 C C . ALA A 1 10 ? -2.157 -2.762 0.011 1.00 0.00 10 ALA A C 5
ATOM 1717 O O . ALA A 1 10 ? -1.052 -2.483 0.434 1.00 0.00 10 ALA A O 5
ATOM 1724 N N . HIS A 1 11 ? -2.373 -2.942 -1.263 1.00 0.00 11 HIS A N 5
ATOM 1725 C CA . HIS A 1 11 ? -1.254 -2.808 -2.234 1.00 0.00 11 HIS A CA 5
ATOM 1726 C C . HIS A 1 11 ? -0.830 -1.342 -2.330 1.00 0.00 11 HIS A C 5
ATOM 1727 O O . HIS A 1 11 ? 0.337 -1.031 -2.476 1.00 0.00 11 HIS A O 5
ATOM 1741 N N . VAL A 1 12 ? -1.766 -0.434 -2.240 1.00 0.00 12 VAL A N 5
ATOM 1742 C CA . VAL A 1 12 ? -1.407 1.011 -2.319 1.00 0.00 12 VAL A CA 5
ATOM 1743 C C . VAL A 1 12 ? -0.734 1.446 -1.015 1.00 0.00 12 VAL A C 5
ATOM 1744 O O . VAL A 1 12 ? 0.339 2.015 -1.019 1.00 0.00 12 VAL A O 5
ATOM 1757 N N . GLY A 1 13 ? -1.354 1.177 0.101 1.00 0.00 13 GLY A N 5
ATOM 1758 C CA . GLY A 1 13 ? -0.747 1.571 1.402 1.00 0.00 13 GLY A CA 5
ATOM 1759 C C . GLY A 1 13 ? 0.559 0.802 1.600 1.00 0.00 13 GLY A C 5
ATOM 1760 O O . GLY A 1 13 ? 1.509 1.306 2.167 1.00 0.00 13 GLY A O 5
ATOM 1764 N N . LYS A 1 14 ? 0.617 -0.416 1.132 1.00 0.00 14 LYS A N 5
ATOM 1765 C CA . LYS A 1 14 ? 1.865 -1.216 1.289 1.00 0.00 14 LYS A CA 5
ATOM 1766 C C . LYS A 1 14 ? 2.950 -0.684 0.350 1.00 0.00 14 LYS A C 5
ATOM 1767 O O . LYS A 1 14 ? 4.076 -0.463 0.749 1.00 0.00 14 LYS A O 5
ATOM 1786 N N . HIS A 1 15 ? 2.619 -0.476 -0.895 1.00 0.00 15 HIS A N 5
ATOM 1787 C CA . HIS A 1 15 ? 3.632 0.045 -1.857 1.00 0.00 15 HIS A CA 5
ATOM 1788 C C . HIS A 1 15 ? 4.102 1.437 -1.424 1.00 0.00 15 HIS A C 5
ATOM 1789 O O . HIS A 1 15 ? 5.278 1.738 -1.438 1.00 0.00 15 HIS A O 5
ATOM 1803 N N . VAL A 1 16 ? 3.190 2.286 -1.037 1.00 0.00 16 VAL A N 5
ATOM 1804 C CA . VAL A 1 16 ? 3.584 3.657 -0.602 1.00 0.00 16 VAL A CA 5
ATOM 1805 C C . VAL A 1 16 ? 4.295 3.595 0.754 1.00 0.00 16 VAL A C 5
ATOM 1806 O O . VAL A 1 16 ? 5.291 4.256 0.973 1.00 0.00 16 VAL A O 5
ATOM 1819 N N . GLY A 1 17 ? 3.791 2.805 1.662 1.00 0.00 17 GLY A N 5
ATOM 1820 C CA . GLY A 1 17 ? 4.440 2.703 3.001 1.00 0.00 17 GLY A CA 5
ATOM 1821 C C . GLY A 1 17 ? 5.848 2.128 2.841 1.00 0.00 17 GLY A C 5
ATOM 1822 O O . GLY A 1 17 ? 6.775 2.538 3.510 1.00 0.00 17 GLY A O 5
ATOM 1826 N N . LYS A 1 18 ? 6.016 1.179 1.960 1.00 0.00 18 LYS A N 5
ATOM 1827 C CA . LYS A 1 18 ? 7.365 0.580 1.759 1.00 0.00 18 LYS A CA 5
ATOM 1828 C C . LYS A 1 18 ? 8.260 1.543 0.974 1.00 0.00 18 LYS A C 5
ATOM 1829 O O . LYS A 1 18 ? 9.347 1.881 1.397 1.00 0.00 18 LYS A O 5
ATOM 1848 N N . ALA A 1 19 ? 7.810 1.988 -0.168 1.00 0.00 19 ALA A N 5
ATOM 1849 C CA . ALA A 1 19 ? 8.634 2.929 -0.978 1.00 0.00 19 ALA A CA 5
ATOM 1850 C C . ALA A 1 19 ? 8.831 4.245 -0.222 1.00 0.00 19 ALA A C 5
ATOM 1851 O O . ALA A 1 19 ? 9.765 4.982 -0.471 1.00 0.00 19 ALA A O 5
ATOM 1858 N N . ALA A 1 20 ? 7.958 4.546 0.702 1.00 0.00 20 ALA A N 5
ATOM 1859 C CA . ALA A 1 20 ? 8.096 5.815 1.472 1.00 0.00 20 ALA A CA 5
ATOM 1860 C C . ALA A 1 20 ? 8.738 5.539 2.835 1.00 0.00 20 ALA A C 5
ATOM 1861 O O . ALA A 1 20 ? 9.574 6.287 3.301 1.00 0.00 20 ALA A O 5
ATOM 1868 N N . LEU A 1 21 ? 8.354 4.470 3.477 1.00 0.00 21 LEU A N 5
ATOM 1869 C CA . LEU A 1 21 ? 8.943 4.148 4.810 1.00 0.00 21 LEU A CA 5
ATOM 1870 C C . LEU A 1 21 ? 10.047 3.098 4.661 1.00 0.00 21 LEU A C 5
ATOM 1871 O O . LEU A 1 21 ? 11.137 3.251 5.177 1.00 0.00 21 LEU A O 5
ATOM 1887 N N . THR A 1 22 ? 9.775 2.032 3.959 1.00 0.00 22 THR A N 5
ATOM 1888 C CA . THR A 1 22 ? 10.811 0.973 3.779 1.00 0.00 22 THR A CA 5
ATOM 1889 C C . THR A 1 22 ? 11.863 1.429 2.765 1.00 0.00 22 THR A C 5
ATOM 1890 O O . THR A 1 22 ? 12.839 0.748 2.520 1.00 0.00 22 THR A O 5
ATOM 1901 N N . HIS A 1 23 ? 11.673 2.577 2.175 1.00 0.00 23 HIS A N 5
ATOM 1902 C CA . HIS A 1 23 ? 12.663 3.076 1.178 1.00 0.00 23 HIS A CA 5
ATOM 1903 C C . HIS A 1 23 ? 13.107 4.496 1.537 1.00 0.00 23 HIS A C 5
ATOM 1904 O O . HIS A 1 23 ? 14.265 4.746 1.805 1.00 0.00 23 HIS A O 5
ATOM 1918 N N . TYR A 1 24 ? 12.194 5.429 1.545 1.00 0.00 24 TYR A N 5
ATOM 1919 C CA . TYR A 1 24 ? 12.563 6.833 1.887 1.00 0.00 24 TYR A CA 5
ATOM 1920 C C . TYR A 1 24 ? 13.124 6.899 3.310 1.00 0.00 24 TYR A C 5
ATOM 1921 O O . TYR A 1 24 ? 13.835 7.818 3.666 1.00 0.00 24 TYR A O 5
ATOM 1939 N N . LEU A 1 25 ? 12.809 5.932 4.128 1.00 0.00 25 LEU A N 5
ATOM 1940 C CA . LEU A 1 25 ? 13.324 5.941 5.527 1.00 0.00 25 LEU A CA 5
ATOM 1941 C C . LEU A 1 25 ? 13.982 4.599 5.858 1.00 0.00 25 LEU A C 5
ATOM 1942 O O . LEU A 1 25 ? 14.035 4.195 7.003 1.00 0.00 25 LEU A O 5
ATOM 1961 N N . GLY A 1 1 ? -15.915 -2.407 -5.109 1.00 0.00 1 GLY A N 6
ATOM 1962 C CA . GLY A 1 1 ? -16.358 -1.639 -3.910 1.00 0.00 1 GLY A CA 6
ATOM 1963 C C . GLY A 1 1 ? -15.636 -2.167 -2.670 1.00 0.00 1 GLY A C 6
ATOM 1964 O O . GLY A 1 1 ? -15.110 -1.412 -1.877 1.00 0.00 1 GLY A O 6
ATOM 1970 N N . TRP A 1 2 ? -15.608 -3.461 -2.493 1.00 0.00 2 TRP A N 6
ATOM 1971 C CA . TRP A 1 2 ? -14.918 -4.036 -1.302 1.00 0.00 2 TRP A CA 6
ATOM 1972 C C . TRP A 1 2 ? -13.546 -4.585 -1.699 1.00 0.00 2 TRP A C 6
ATOM 1973 O O . TRP A 1 2 ? -12.523 -4.121 -1.235 1.00 0.00 2 TRP A O 6
ATOM 1994 N N . GLY A 1 3 ? -13.516 -5.570 -2.555 1.00 0.00 3 GLY A N 6
ATOM 1995 C CA . GLY A 1 3 ? -12.209 -6.147 -2.980 1.00 0.00 3 GLY A CA 6
ATOM 1996 C C . GLY A 1 3 ? -11.223 -5.017 -3.277 1.00 0.00 3 GLY A C 6
ATOM 1997 O O . GLY A 1 3 ? -10.053 -5.100 -2.957 1.00 0.00 3 GLY A O 6
ATOM 2001 N N . SER A 1 4 ? -11.685 -3.959 -3.886 1.00 0.00 4 SER A N 6
ATOM 2002 C CA . SER A 1 4 ? -10.771 -2.823 -4.203 1.00 0.00 4 SER A CA 6
ATOM 2003 C C . SER A 1 4 ? -9.931 -2.465 -2.975 1.00 0.00 4 SER A C 6
ATOM 2004 O O . SER A 1 4 ? -8.826 -2.938 -2.816 1.00 0.00 4 SER A O 6
ATOM 2012 N N . PHE A 1 5 ? -10.451 -1.630 -2.112 1.00 0.00 5 PHE A N 6
ATOM 2013 C CA . PHE A 1 5 ? -9.698 -1.228 -0.888 1.00 0.00 5 PHE A CA 6
ATOM 2014 C C . PHE A 1 5 ? -8.866 -2.396 -0.361 1.00 0.00 5 PHE A C 6
ATOM 2015 O O . PHE A 1 5 ? -7.700 -2.251 -0.067 1.00 0.00 5 PHE A O 6
ATOM 2032 N N . PHE A 1 6 ? -9.446 -3.556 -0.247 1.00 0.00 6 PHE A N 6
ATOM 2033 C CA . PHE A 1 6 ? -8.661 -4.718 0.254 1.00 0.00 6 PHE A CA 6
ATOM 2034 C C . PHE A 1 6 ? -7.283 -4.728 -0.410 1.00 0.00 6 PHE A C 6
ATOM 2035 O O . PHE A 1 6 ? -6.289 -4.372 0.196 1.00 0.00 6 PHE A O 6
ATOM 2052 N N . LYS A 1 7 ? -7.214 -5.113 -1.653 1.00 0.00 7 LYS A N 6
ATOM 2053 C CA . LYS A 1 7 ? -5.898 -5.124 -2.346 1.00 0.00 7 LYS A CA 6
ATOM 2054 C C . LYS A 1 7 ? -5.537 -3.708 -2.784 1.00 0.00 7 LYS A C 6
ATOM 2055 O O . LYS A 1 7 ? -4.421 -3.260 -2.614 1.00 0.00 7 LYS A O 6
ATOM 2074 N N . LYS A 1 8 ? -6.475 -2.993 -3.334 1.00 0.00 8 LYS A N 6
ATOM 2075 C CA . LYS A 1 8 ? -6.183 -1.601 -3.762 1.00 0.00 8 LYS A CA 6
ATOM 2076 C C . LYS A 1 8 ? -5.558 -0.832 -2.598 1.00 0.00 8 LYS A C 6
ATOM 2077 O O . LYS A 1 8 ? -4.534 -0.191 -2.742 1.00 0.00 8 LYS A O 6
ATOM 2096 N N . ALA A 1 9 ? -6.154 -0.902 -1.435 1.00 0.00 9 ALA A N 6
ATOM 2097 C CA . ALA A 1 9 ? -5.567 -0.175 -0.271 1.00 0.00 9 ALA A CA 6
ATOM 2098 C C . ALA A 1 9 ? -4.347 -0.936 0.243 1.00 0.00 9 ALA A C 6
ATOM 2099 O O . ALA A 1 9 ? -3.315 -0.358 0.518 1.00 0.00 9 ALA A O 6
ATOM 2106 N N . ALA A 1 10 ? -4.446 -2.234 0.363 1.00 0.00 10 ALA A N 6
ATOM 2107 C CA . ALA A 1 10 ? -3.276 -3.016 0.843 1.00 0.00 10 ALA A CA 6
ATOM 2108 C C . ALA A 1 10 ? -2.105 -2.811 -0.116 1.00 0.00 10 ALA A C 6
ATOM 2109 O O . ALA A 1 10 ? -0.997 -2.518 0.290 1.00 0.00 10 ALA A O 6
ATOM 2116 N N . HIS A 1 11 ? -2.348 -2.947 -1.391 1.00 0.00 11 HIS A N 6
ATOM 2117 C CA . HIS A 1 11 ? -1.255 -2.744 -2.382 1.00 0.00 11 HIS A CA 6
ATOM 2118 C C . HIS A 1 11 ? -0.844 -1.272 -2.398 1.00 0.00 11 HIS A C 6
ATOM 2119 O O . HIS A 1 11 ? 0.316 -0.942 -2.549 1.00 0.00 11 HIS A O 6
ATOM 2133 N N . VAL A 1 12 ? -1.786 -0.379 -2.236 1.00 0.00 12 VAL A N 6
ATOM 2134 C CA . VAL A 1 12 ? -1.439 1.070 -2.236 1.00 0.00 12 VAL A CA 6
ATOM 2135 C C . VAL A 1 12 ? -0.677 1.417 -0.955 1.00 0.00 12 VAL A C 6
ATOM 2136 O O . VAL A 1 12 ? 0.445 1.883 -0.995 1.00 0.00 12 VAL A O 6
ATOM 2149 N N . GLY A 1 13 ? -1.273 1.185 0.182 1.00 0.00 13 GLY A N 6
ATOM 2150 C CA . GLY A 1 13 ? -0.576 1.493 1.461 1.00 0.00 13 GLY A CA 6
ATOM 2151 C C . GLY A 1 13 ? 0.731 0.703 1.521 1.00 0.00 13 GLY A C 6
ATOM 2152 O O . GLY A 1 13 ? 1.733 1.176 2.019 1.00 0.00 13 GLY A O 6
ATOM 2156 N N . LYS A 1 14 ? 0.729 -0.499 1.010 1.00 0.00 14 LYS A N 6
ATOM 2157 C CA . LYS A 1 14 ? 1.974 -1.319 1.031 1.00 0.00 14 LYS A CA 6
ATOM 2158 C C . LYS A 1 14 ? 3.041 -0.669 0.149 1.00 0.00 14 LYS A C 6
ATOM 2159 O O . LYS A 1 14 ? 4.156 -0.439 0.572 1.00 0.00 14 LYS A O 6
ATOM 2178 N N . HIS A 1 15 ? 2.705 -0.366 -1.076 1.00 0.00 15 HIS A N 6
ATOM 2179 C CA . HIS A 1 15 ? 3.700 0.274 -1.983 1.00 0.00 15 HIS A CA 6
ATOM 2180 C C . HIS A 1 15 ? 4.121 1.633 -1.419 1.00 0.00 15 HIS A C 6
ATOM 2181 O O . HIS A 1 15 ? 5.283 1.877 -1.161 1.00 0.00 15 HIS A O 6
ATOM 2195 N N . VAL A 1 16 ? 3.183 2.521 -1.223 1.00 0.00 16 VAL A N 6
ATOM 2196 C CA . VAL A 1 16 ? 3.530 3.862 -0.673 1.00 0.00 16 VAL A CA 6
ATOM 2197 C C . VAL A 1 16 ? 4.320 3.708 0.629 1.00 0.00 16 VAL A C 6
ATOM 2198 O O . VAL A 1 16 ? 5.292 4.398 0.863 1.00 0.00 16 VAL A O 6
ATOM 2211 N N . GLY A 1 17 ? 3.910 2.805 1.479 1.00 0.00 17 GLY A N 6
ATOM 2212 C CA . GLY A 1 17 ? 4.640 2.607 2.763 1.00 0.00 17 GLY A CA 6
ATOM 2213 C C . GLY A 1 17 ? 6.012 1.995 2.479 1.00 0.00 17 GLY A C 6
ATOM 2214 O O . GLY A 1 17 ? 7.031 2.642 2.611 1.00 0.00 17 GLY A O 6
ATOM 2218 N N . LYS A 1 18 ? 6.050 0.752 2.089 1.00 0.00 18 LYS A N 6
ATOM 2219 C CA . LYS A 1 18 ? 7.361 0.107 1.798 1.00 0.00 18 LYS A CA 6
ATOM 2220 C C . LYS A 1 18 ? 8.212 1.018 0.907 1.00 0.00 18 LYS A C 6
ATOM 2221 O O . LYS A 1 18 ? 9.422 0.918 0.876 1.00 0.00 18 LYS A O 6
ATOM 2240 N N . ALA A 1 19 ? 7.589 1.903 0.178 1.00 0.00 19 ALA A N 6
ATOM 2241 C CA . ALA A 1 19 ? 8.363 2.812 -0.715 1.00 0.00 19 ALA A CA 6
ATOM 2242 C C . ALA A 1 19 ? 8.831 4.056 0.050 1.00 0.00 19 ALA A C 6
ATOM 2243 O O . ALA A 1 19 ? 10.014 4.288 0.208 1.00 0.00 19 ALA A O 6
ATOM 2250 N N . ALA A 1 20 ? 7.916 4.864 0.514 1.00 0.00 20 ALA A N 6
ATOM 2251 C CA . ALA A 1 20 ? 8.318 6.096 1.254 1.00 0.00 20 ALA A CA 6
ATOM 2252 C C . ALA A 1 20 ? 8.503 5.800 2.745 1.00 0.00 20 ALA A C 6
ATOM 2253 O O . ALA A 1 20 ? 8.736 6.691 3.538 1.00 0.00 20 ALA A O 6
ATOM 2260 N N . LEU A 1 21 ? 8.408 4.560 3.134 1.00 0.00 21 LEU A N 6
ATOM 2261 C CA . LEU A 1 21 ? 8.585 4.218 4.574 1.00 0.00 21 LEU A CA 6
ATOM 2262 C C . LEU A 1 21 ? 9.758 3.249 4.743 1.00 0.00 21 LEU A C 6
ATOM 2263 O O . LEU A 1 21 ? 10.676 3.496 5.499 1.00 0.00 21 LEU A O 6
ATOM 2279 N N . THR A 1 22 ? 9.737 2.148 4.042 1.00 0.00 22 THR A N 6
ATOM 2280 C CA . THR A 1 22 ? 10.856 1.168 4.165 1.00 0.00 22 THR A CA 6
ATOM 2281 C C . THR A 1 22 ? 11.879 1.386 3.046 1.00 0.00 22 THR A C 6
ATOM 2282 O O . THR A 1 22 ? 12.999 0.924 3.121 1.00 0.00 22 THR A O 6
ATOM 2293 N N . HIS A 1 23 ? 11.505 2.085 2.008 1.00 0.00 23 HIS A N 6
ATOM 2294 C CA . HIS A 1 23 ? 12.463 2.326 0.891 1.00 0.00 23 HIS A CA 6
ATOM 2295 C C . HIS A 1 23 ? 12.817 3.813 0.806 1.00 0.00 23 HIS A C 6
ATOM 2296 O O . HIS A 1 23 ? 13.713 4.207 0.087 1.00 0.00 23 HIS A O 6
ATOM 2310 N N . TYR A 1 24 ? 12.120 4.641 1.536 1.00 0.00 24 TYR A N 6
ATOM 2311 C CA . TYR A 1 24 ? 12.418 6.103 1.495 1.00 0.00 24 TYR A CA 6
ATOM 2312 C C . TYR A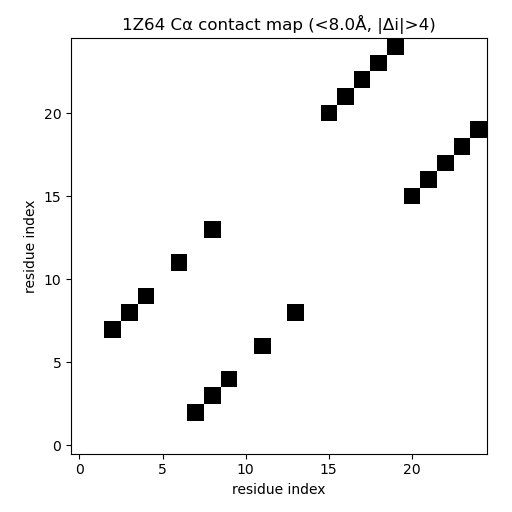 1 24 ? 13.931 6.334 1.516 1.00 0.00 24 TYR A C 6
ATOM 2313 O O . TYR A 1 24 ? 14.474 7.027 0.678 1.00 0.00 24 TYR A O 6
ATOM 2331 N N . LEU A 1 25 ? 14.616 5.763 2.469 1.00 0.00 25 LEU A N 6
ATOM 2332 C CA . LEU A 1 25 ? 16.093 5.952 2.541 1.00 0.00 25 LEU A CA 6
ATOM 2333 C C . LEU A 1 25 ? 16.808 4.847 1.757 1.00 0.00 25 LEU A C 6
ATOM 2334 O O . LEU A 1 25 ? 18.009 4.889 1.575 1.00 0.00 25 LEU A O 6
ATOM 2353 N N . GLY A 1 1 ? -18.703 -5.501 -0.365 1.00 0.00 1 GLY A N 7
ATOM 2354 C CA . GLY A 1 1 ? -18.538 -4.425 -1.384 1.00 0.00 1 GLY A CA 7
ATOM 2355 C C . GLY A 1 1 ? -17.261 -3.636 -1.092 1.00 0.00 1 GLY A C 7
ATOM 2356 O O . GLY A 1 1 ? -17.152 -2.470 -1.415 1.00 0.00 1 GLY A O 7
ATOM 2362 N N . TRP A 1 2 ? -16.291 -4.263 -0.484 1.00 0.00 2 TRP A N 7
ATOM 2363 C CA . TRP A 1 2 ? -15.020 -3.548 -0.172 1.00 0.00 2 TRP A CA 7
ATOM 2364 C C . TRP A 1 2 ? -13.818 -4.399 -0.590 1.00 0.00 2 TRP A C 7
ATOM 2365 O O . TRP A 1 2 ? -12.729 -4.248 -0.073 1.00 0.00 2 TRP A O 7
ATOM 2386 N N . GLY A 1 3 ? -14.007 -5.294 -1.520 1.00 0.00 3 GLY A N 7
ATOM 2387 C CA . GLY A 1 3 ? -12.875 -6.154 -1.969 1.00 0.00 3 GLY A CA 7
ATOM 2388 C C . GLY A 1 3 ? -11.772 -5.277 -2.563 1.00 0.00 3 GLY A C 7
ATOM 2389 O O . GLY A 1 3 ? -10.611 -5.416 -2.234 1.00 0.00 3 GLY A O 7
ATOM 2393 N N . SER A 1 4 ? -12.124 -4.373 -3.436 1.00 0.00 4 SER A N 7
ATOM 2394 C CA . SER A 1 4 ? -11.094 -3.488 -4.051 1.00 0.00 4 SER A CA 7
ATOM 2395 C C . SER A 1 4 ? -10.171 -2.920 -2.968 1.00 0.00 4 SER A C 7
ATOM 2396 O O . SER A 1 4 ? -9.046 -3.351 -2.815 1.00 0.00 4 SER A O 7
ATOM 2404 N N . PHE A 1 5 ? -10.643 -1.951 -2.226 1.00 0.00 5 PHE A N 7
ATOM 2405 C CA . PHE A 1 5 ? -9.805 -1.341 -1.153 1.00 0.00 5 PHE A CA 7
ATOM 2406 C C . PHE A 1 5 ? -8.972 -2.421 -0.463 1.00 0.00 5 PHE A C 7
ATOM 2407 O O . PHE A 1 5 ? -7.792 -2.259 -0.267 1.00 0.00 5 PHE A O 7
ATOM 2424 N N . PHE A 1 6 ? -9.541 -3.540 -0.111 1.00 0.00 6 PHE A N 7
ATOM 2425 C CA . PHE A 1 6 ? -8.692 -4.565 0.537 1.00 0.00 6 PHE A CA 7
ATOM 2426 C C . PHE A 1 6 ? -7.453 -4.797 -0.339 1.00 0.00 6 PHE A C 7
ATOM 2427 O O . PHE A 1 6 ? -6.335 -4.782 0.139 1.00 0.00 6 PHE A O 7
ATOM 2444 N N . LYS A 1 7 ? -7.630 -4.966 -1.628 1.00 0.00 7 LYS A N 7
ATOM 2445 C CA . LYS A 1 7 ? -6.453 -5.173 -2.512 1.00 0.00 7 LYS A CA 7
ATOM 2446 C C . LYS A 1 7 ? -5.870 -3.832 -2.948 1.00 0.00 7 LYS A C 7
ATOM 2447 O O . LYS A 1 7 ? -4.742 -3.506 -2.627 1.00 0.00 7 LYS A O 7
ATOM 2466 N N . LYS A 1 8 ? -6.615 -3.048 -3.678 1.00 0.00 8 LYS A N 7
ATOM 2467 C CA . LYS A 1 8 ? -6.064 -1.742 -4.115 1.00 0.00 8 LYS A CA 7
ATOM 2468 C C . LYS A 1 8 ? -5.499 -0.995 -2.902 1.00 0.00 8 LYS A C 7
ATOM 2469 O O . LYS A 1 8 ? -4.429 -0.420 -2.971 1.00 0.00 8 LYS A O 7
ATOM 2488 N N . ALA A 1 9 ? -6.170 -1.017 -1.773 1.00 0.00 9 ALA A N 7
ATOM 2489 C CA . ALA A 1 9 ? -5.591 -0.310 -0.593 1.00 0.00 9 ALA A CA 7
ATOM 2490 C C . ALA A 1 9 ? -4.428 -1.130 -0.031 1.00 0.00 9 ALA A C 7
ATOM 2491 O O . ALA A 1 9 ? -3.398 -0.588 0.318 1.00 0.00 9 ALA A O 7
ATOM 2498 N N . ALA A 1 10 ? -4.562 -2.434 0.050 1.00 0.00 10 ALA A N 7
ATOM 2499 C CA . ALA A 1 10 ? -3.428 -3.240 0.578 1.00 0.00 10 ALA A CA 7
ATOM 2500 C C . ALA A 1 10 ? -2.145 -2.882 -0.174 1.00 0.00 10 ALA A C 7
ATOM 2501 O O . ALA A 1 10 ? -1.173 -2.441 0.411 1.00 0.00 10 ALA A O 7
ATOM 2508 N N . HIS A 1 11 ? -2.127 -3.065 -1.470 1.00 0.00 11 HIS A N 7
ATOM 2509 C CA . HIS A 1 11 ? -0.894 -2.732 -2.235 1.00 0.00 11 HIS A CA 7
ATOM 2510 C C . HIS A 1 11 ? -0.681 -1.211 -2.278 1.00 0.00 11 HIS A C 7
ATOM 2511 O O . HIS A 1 11 ? 0.439 -0.746 -2.362 1.00 0.00 11 HIS A O 7
ATOM 2525 N N . VAL A 1 12 ? -1.728 -0.421 -2.197 1.00 0.00 12 VAL A N 7
ATOM 2526 C CA . VAL A 1 12 ? -1.522 1.056 -2.211 1.00 0.00 12 VAL A CA 7
ATOM 2527 C C . VAL A 1 12 ? -0.754 1.461 -0.950 1.00 0.00 12 VAL A C 7
ATOM 2528 O O . VAL A 1 12 ? 0.349 1.967 -1.015 1.00 0.00 12 VAL A O 7
ATOM 2541 N N . GLY A 1 13 ? -1.329 1.231 0.199 1.00 0.00 13 GLY A N 7
ATOM 2542 C CA . GLY A 1 13 ? -0.634 1.590 1.464 1.00 0.00 13 GLY A CA 7
ATOM 2543 C C . GLY A 1 13 ? 0.651 0.771 1.584 1.00 0.00 13 GLY A C 7
ATOM 2544 O O . GLY A 1 13 ? 1.636 1.222 2.135 1.00 0.00 13 GLY A O 7
ATOM 2548 N N . LYS A 1 14 ? 0.652 -0.432 1.072 1.00 0.00 14 LYS A N 7
ATOM 2549 C CA . LYS A 1 14 ? 1.880 -1.273 1.160 1.00 0.00 14 LYS A CA 7
ATOM 2550 C C . LYS A 1 14 ? 3.035 -0.602 0.411 1.00 0.00 14 LYS A C 7
ATOM 2551 O O . LYS A 1 14 ? 4.075 -0.323 0.977 1.00 0.00 14 LYS A O 7
ATOM 2570 N N . HIS A 1 15 ? 2.865 -0.337 -0.858 1.00 0.00 15 HIS A N 7
ATOM 2571 C CA . HIS A 1 15 ? 3.961 0.315 -1.629 1.00 0.00 15 HIS A CA 7
ATOM 2572 C C . HIS A 1 15 ? 4.187 1.742 -1.116 1.00 0.00 15 HIS A C 7
ATOM 2573 O O . HIS A 1 15 ? 5.301 2.223 -1.063 1.00 0.00 15 HIS A O 7
ATOM 2587 N N . VAL A 1 16 ? 3.140 2.419 -0.727 1.00 0.00 16 VAL A N 7
ATOM 2588 C CA . VAL A 1 16 ? 3.306 3.807 -0.208 1.00 0.00 16 VAL A CA 7
ATOM 2589 C C . VAL A 1 16 ? 4.169 3.783 1.057 1.00 0.00 16 VAL A C 7
ATOM 2590 O O . VAL A 1 16 ? 5.254 4.331 1.093 1.00 0.00 16 VAL A O 7
ATOM 2603 N N . GLY A 1 17 ? 3.697 3.145 2.094 1.00 0.00 17 GLY A N 7
ATOM 2604 C CA . GLY A 1 17 ? 4.490 3.080 3.353 1.00 0.00 17 GLY A CA 7
ATOM 2605 C C . GLY A 1 17 ? 5.839 2.419 3.069 1.00 0.00 17 GLY A C 7
ATOM 2606 O O . GLY A 1 17 ? 6.858 2.796 3.609 1.00 0.00 17 GLY A O 7
ATOM 2610 N N . LYS A 1 18 ? 5.863 1.432 2.223 1.00 0.00 18 LYS A N 7
ATOM 2611 C CA . LYS A 1 18 ? 7.159 0.770 1.923 1.00 0.00 18 LYS A CA 7
ATOM 2612 C C . LYS A 1 18 ? 8.009 1.678 1.031 1.00 0.00 18 LYS A C 7
ATOM 2613 O O . LYS A 1 18 ? 8.988 2.270 1.467 1.00 0.00 18 LYS A O 7
ATOM 2632 N N . ALA A 1 19 ? 7.636 1.802 -0.213 1.00 0.00 19 ALA A N 7
ATOM 2633 C CA . ALA A 1 19 ? 8.405 2.676 -1.136 1.00 0.00 19 ALA A CA 7
ATOM 2634 C C . ALA A 1 19 ? 8.822 3.949 -0.404 1.00 0.00 19 ALA A C 7
ATOM 2635 O O . ALA A 1 19 ? 9.889 4.473 -0.618 1.00 0.00 19 ALA A O 7
ATOM 2642 N N . ALA A 1 20 ? 7.984 4.441 0.465 1.00 0.00 20 ALA A N 7
ATOM 2643 C CA . ALA A 1 20 ? 8.329 5.682 1.216 1.00 0.00 20 ALA A CA 7
ATOM 2644 C C . ALA A 1 20 ? 9.075 5.350 2.515 1.00 0.00 20 ALA A C 7
ATOM 2645 O O . ALA A 1 20 ? 10.147 5.861 2.768 1.00 0.00 20 ALA A O 7
ATOM 2652 N N . LEU A 1 21 ? 8.517 4.514 3.351 1.00 0.00 21 LEU A N 7
ATOM 2653 C CA . LEU A 1 21 ? 9.207 4.183 4.633 1.00 0.00 21 LEU A CA 7
ATOM 2654 C C . LEU A 1 21 ? 10.208 3.033 4.446 1.00 0.00 21 LEU A C 7
ATOM 2655 O O . LEU A 1 21 ? 11.289 3.062 5.000 1.00 0.00 21 LEU A O 7
ATOM 2671 N N . THR A 1 22 ? 9.885 2.020 3.676 1.00 0.00 22 THR A N 7
ATOM 2672 C CA . THR A 1 22 ? 10.875 0.912 3.499 1.00 0.00 22 THR A CA 7
ATOM 2673 C C . THR A 1 22 ? 12.210 1.491 3.048 1.00 0.00 22 THR A C 7
ATOM 2674 O O . THR A 1 22 ? 13.261 1.037 3.454 1.00 0.00 22 THR A O 7
ATOM 2685 N N . HIS A 1 23 ? 12.185 2.489 2.207 1.00 0.00 23 HIS A N 7
ATOM 2686 C CA . HIS A 1 23 ? 13.475 3.072 1.744 1.00 0.00 23 HIS A CA 7
ATOM 2687 C C . HIS A 1 23 ? 13.266 4.171 0.698 1.00 0.00 23 HIS A C 7
ATOM 2688 O O . HIS A 1 23 ? 14.159 4.473 -0.068 1.00 0.00 23 HIS A O 7
ATOM 2702 N N . TYR A 1 24 ? 12.117 4.796 0.662 1.00 0.00 24 TYR A N 7
ATOM 2703 C CA . TYR A 1 24 ? 11.915 5.890 -0.336 1.00 0.00 24 TYR A CA 7
ATOM 2704 C C . TYR A 1 24 ? 12.201 5.351 -1.732 1.00 0.00 24 TYR A C 7
ATOM 2705 O O . TYR A 1 24 ? 12.451 6.088 -2.664 1.00 0.00 24 TYR A O 7
ATOM 2723 N N . LEU A 1 25 ? 12.164 4.058 -1.871 1.00 0.00 25 LEU A N 7
ATOM 2724 C CA . LEU A 1 25 ? 12.431 3.438 -3.201 1.00 0.00 25 LEU A CA 7
ATOM 2725 C C . LEU A 1 25 ? 11.113 3.167 -3.933 1.00 0.00 25 LEU A C 7
ATOM 2726 O O . LEU A 1 25 ? 10.780 2.034 -4.218 1.00 0.00 25 LEU A O 7
ATOM 2745 N N . GLY A 1 1 ? -18.308 -6.037 -0.607 1.00 0.00 1 GLY A N 8
ATOM 2746 C CA . GLY A 1 1 ? -18.137 -5.712 -2.053 1.00 0.00 1 GLY A CA 8
ATOM 2747 C C . GLY A 1 1 ? -17.111 -4.589 -2.206 1.00 0.00 1 GLY A C 8
ATOM 2748 O O . GLY A 1 1 ? -17.304 -3.658 -2.963 1.00 0.00 1 GLY A O 8
ATOM 2754 N N . TRP A 1 2 ? -16.021 -4.665 -1.491 1.00 0.00 2 TRP A N 8
ATOM 2755 C CA . TRP A 1 2 ? -14.983 -3.600 -1.598 1.00 0.00 2 TRP A CA 8
ATOM 2756 C C . TRP A 1 2 ? -13.622 -4.219 -1.928 1.00 0.00 2 TRP A C 8
ATOM 2757 O O . TRP A 1 2 ? -12.596 -3.774 -1.452 1.00 0.00 2 TRP A O 8
ATOM 2778 N N . GLY A 1 3 ? -13.605 -5.241 -2.739 1.00 0.00 3 GLY A N 8
ATOM 2779 C CA . GLY A 1 3 ? -12.310 -5.885 -3.098 1.00 0.00 3 GLY A CA 8
ATOM 2780 C C . GLY A 1 3 ? -11.269 -4.806 -3.400 1.00 0.00 3 GLY A C 8
ATOM 2781 O O . GLY A 1 3 ? -10.122 -4.911 -3.011 1.00 0.00 3 GLY A O 8
ATOM 2785 N N . SER A 1 4 ? -11.657 -3.769 -4.090 1.00 0.00 4 SER A N 8
ATOM 2786 C CA . SER A 1 4 ? -10.688 -2.685 -4.415 1.00 0.00 4 SER A CA 8
ATOM 2787 C C . SER A 1 4 ? -9.875 -2.315 -3.171 1.00 0.00 4 SER A C 8
ATOM 2788 O O . SER A 1 4 ? -8.791 -2.816 -2.963 1.00 0.00 4 SER A O 8
ATOM 2796 N N . PHE A 1 5 ? -10.397 -1.441 -2.349 1.00 0.00 5 PHE A N 8
ATOM 2797 C CA . PHE A 1 5 ? -9.670 -1.025 -1.113 1.00 0.00 5 PHE A CA 8
ATOM 2798 C C . PHE A 1 5 ? -8.897 -2.205 -0.524 1.00 0.00 5 PHE A C 8
ATOM 2799 O O . PHE A 1 5 ? -7.734 -2.092 -0.201 1.00 0.00 5 PHE A O 8
ATOM 2816 N N . PHE A 1 6 ? -9.522 -3.340 -0.390 1.00 0.00 6 PHE A N 8
ATOM 2817 C CA . PHE A 1 6 ? -8.796 -4.512 0.171 1.00 0.00 6 PHE A CA 8
ATOM 2818 C C . PHE A 1 6 ? -7.399 -4.593 -0.446 1.00 0.00 6 PHE A C 8
ATOM 2819 O O . PHE A 1 6 ? -6.412 -4.252 0.180 1.00 0.00 6 PHE A O 8
ATOM 2836 N N . LYS A 1 7 ? -7.305 -5.020 -1.673 1.00 0.00 7 LYS A N 8
ATOM 2837 C CA . LYS A 1 7 ? -5.968 -5.100 -2.322 1.00 0.00 7 LYS A CA 8
ATOM 2838 C C . LYS A 1 7 ? -5.541 -3.712 -2.790 1.00 0.00 7 LYS A C 8
ATOM 2839 O O . LYS A 1 7 ? -4.417 -3.296 -2.589 1.00 0.00 7 LYS A O 8
ATOM 2858 N N . LYS A 1 8 ? -6.431 -2.985 -3.401 1.00 0.00 8 LYS A N 8
ATOM 2859 C CA . LYS A 1 8 ? -6.075 -1.619 -3.863 1.00 0.00 8 LYS A CA 8
ATOM 2860 C C . LYS A 1 8 ? -5.466 -0.831 -2.702 1.00 0.00 8 LYS A C 8
ATOM 2861 O O . LYS A 1 8 ? -4.417 -0.228 -2.832 1.00 0.00 8 LYS A O 8
ATOM 2880 N N . ALA A 1 9 ? -6.102 -0.845 -1.560 1.00 0.00 9 ALA A N 8
ATOM 2881 C CA . ALA A 1 9 ? -5.531 -0.098 -0.400 1.00 0.00 9 ALA A CA 8
ATOM 2882 C C . ALA A 1 9 ? -4.358 -0.882 0.185 1.00 0.00 9 ALA A C 8
ATOM 2883 O O . ALA A 1 9 ? -3.317 -0.330 0.479 1.00 0.00 9 ALA A O 8
ATOM 2890 N N . ALA A 1 10 ? -4.509 -2.169 0.344 1.00 0.00 10 ALA A N 8
ATOM 2891 C CA . ALA A 1 10 ? -3.385 -2.974 0.894 1.00 0.00 10 ALA A CA 8
ATOM 2892 C C . ALA A 1 10 ? -2.172 -2.841 -0.026 1.00 0.00 10 ALA A C 8
ATOM 2893 O O . ALA A 1 10 ? -1.067 -2.596 0.415 1.00 0.00 10 ALA A O 8
ATOM 2900 N N . HIS A 1 11 ? -2.376 -2.986 -1.307 1.00 0.00 11 HIS A N 8
ATOM 2901 C CA . HIS A 1 11 ? -1.243 -2.853 -2.261 1.00 0.00 11 HIS A CA 8
ATOM 2902 C C . HIS A 1 11 ? -0.786 -1.395 -2.315 1.00 0.00 11 HIS A C 8
ATOM 2903 O O . HIS A 1 11 ? 0.387 -1.106 -2.446 1.00 0.00 11 HIS A O 8
ATOM 2917 N N . VAL A 1 12 ? -1.704 -0.470 -2.208 1.00 0.00 12 VAL A N 8
ATOM 2918 C CA . VAL A 1 12 ? -1.313 0.968 -2.246 1.00 0.00 12 VAL A CA 8
ATOM 2919 C C . VAL A 1 12 ? -0.635 1.354 -0.930 1.00 0.00 12 VAL A C 8
ATOM 2920 O O . VAL A 1 12 ? 0.422 1.954 -0.916 1.00 0.00 12 VAL A O 8
ATOM 2933 N N . GLY A 1 13 ? -1.231 1.008 0.178 1.00 0.00 13 GLY A N 8
ATOM 2934 C CA . GLY A 1 13 ? -0.617 1.348 1.491 1.00 0.00 13 GLY A CA 8
ATOM 2935 C C . GLY A 1 13 ? 0.688 0.567 1.651 1.00 0.00 13 GLY A C 8
ATOM 2936 O O . GLY A 1 13 ? 1.642 1.045 2.233 1.00 0.00 13 GLY A O 8
ATOM 2940 N N . LYS A 1 14 ? 0.737 -0.631 1.136 1.00 0.00 14 LYS A N 8
ATOM 2941 C CA . LYS A 1 14 ? 1.982 -1.442 1.254 1.00 0.00 14 LYS A CA 8
ATOM 2942 C C . LYS A 1 14 ? 3.066 -0.876 0.334 1.00 0.00 14 LYS A C 8
ATOM 2943 O O . LYS A 1 14 ? 4.167 -0.587 0.759 1.00 0.00 14 LYS A O 8
ATOM 2962 N N . HIS A 1 15 ? 2.762 -0.711 -0.925 1.00 0.00 15 HIS A N 8
ATOM 2963 C CA . HIS A 1 15 ? 3.775 -0.159 -1.869 1.00 0.00 15 HIS A CA 8
ATOM 2964 C C . HIS A 1 15 ? 4.191 1.247 -1.427 1.00 0.00 15 HIS A C 8
ATOM 2965 O O . HIS A 1 15 ? 5.361 1.574 -1.385 1.00 0.00 15 HIS A O 8
ATOM 2979 N N . VAL A 1 16 ? 3.242 2.078 -1.095 1.00 0.00 16 VAL A N 8
ATOM 2980 C CA . VAL A 1 16 ? 3.583 3.460 -0.652 1.00 0.00 16 VAL A CA 8
ATOM 2981 C C . VAL A 1 16 ? 4.311 3.417 0.695 1.00 0.00 16 VAL A C 8
ATOM 2982 O O . VAL A 1 16 ? 5.310 4.081 0.892 1.00 0.00 16 VAL A O 8
ATOM 2995 N N . GLY A 1 17 ? 3.818 2.641 1.621 1.00 0.00 17 GLY A N 8
ATOM 2996 C CA . GLY A 1 17 ? 4.484 2.556 2.951 1.00 0.00 17 GLY A CA 8
ATOM 2997 C C . GLY A 1 17 ? 5.921 2.066 2.773 1.00 0.00 17 GLY A C 8
ATOM 2998 O O . GLY A 1 17 ? 6.859 2.669 3.254 1.00 0.00 17 GLY A O 8
ATOM 3002 N N . LYS A 1 18 ? 6.104 0.976 2.080 1.00 0.00 18 LYS A N 8
ATOM 3003 C CA . LYS A 1 18 ? 7.484 0.451 1.872 1.00 0.00 18 LYS A CA 8
ATOM 3004 C C . LYS A 1 18 ? 8.287 1.416 0.996 1.00 0.00 18 LYS A C 8
ATOM 3005 O O . LYS A 1 18 ? 9.480 1.574 1.162 1.00 0.00 18 LYS A O 8
ATOM 3024 N N . ALA A 1 19 ? 7.643 2.063 0.063 1.00 0.00 19 ALA A N 8
ATOM 3025 C CA . ALA A 1 19 ? 8.370 3.015 -0.824 1.00 0.00 19 ALA A CA 8
ATOM 3026 C C . ALA A 1 19 ? 8.610 4.343 -0.098 1.00 0.00 19 ALA A C 8
ATOM 3027 O O . ALA A 1 19 ? 9.624 4.986 -0.283 1.00 0.00 19 ALA A O 8
ATOM 3034 N N . ALA A 1 20 ? 7.685 4.759 0.724 1.00 0.00 20 ALA A N 8
ATOM 3035 C CA . ALA A 1 20 ? 7.866 6.048 1.453 1.00 0.00 20 ALA A CA 8
ATOM 3036 C C . ALA A 1 20 ? 8.435 5.796 2.853 1.00 0.00 20 ALA A C 8
ATOM 3037 O O . ALA A 1 20 ? 8.946 6.692 3.495 1.00 0.00 20 ALA A O 8
ATOM 3044 N N . LEU A 1 21 ? 8.353 4.586 3.330 1.00 0.00 21 LEU A N 8
ATOM 3045 C CA . LEU A 1 21 ? 8.891 4.284 4.688 1.00 0.00 21 LEU A CA 8
ATOM 3046 C C . LEU A 1 21 ? 10.046 3.282 4.590 1.00 0.00 21 LEU A C 8
ATOM 3047 O O . LEU A 1 21 ? 11.115 3.502 5.124 1.00 0.00 21 LEU A O 8
ATOM 3063 N N . THR A 1 22 ? 9.838 2.185 3.916 1.00 0.00 22 THR A N 8
ATOM 3064 C CA . THR A 1 22 ? 10.926 1.173 3.791 1.00 0.00 22 THR A CA 8
ATOM 3065 C C . THR A 1 22 ? 11.901 1.568 2.677 1.00 0.00 22 THR A C 8
ATOM 3066 O O . THR A 1 22 ? 12.925 0.941 2.487 1.00 0.00 22 THR A O 8
ATOM 3077 N N . HIS A 1 23 ? 11.596 2.600 1.938 1.00 0.00 23 HIS A N 8
ATOM 3078 C CA . HIS A 1 23 ? 12.514 3.024 0.840 1.00 0.00 23 HIS A CA 8
ATOM 3079 C C . HIS A 1 23 ? 12.924 4.488 1.024 1.00 0.00 23 HIS A C 8
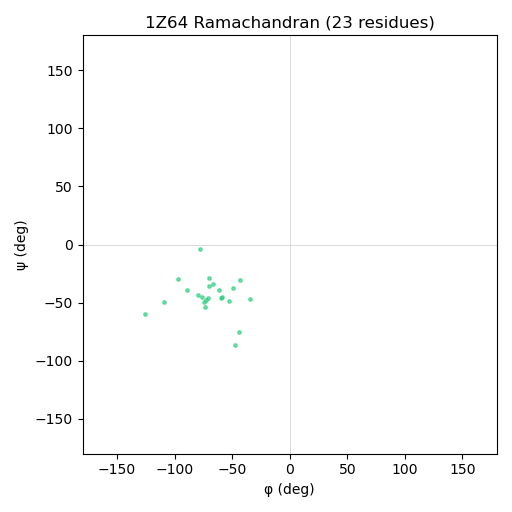ATOM 3080 O O . HIS A 1 23 ? 14.065 4.852 0.824 1.00 0.00 23 HIS A O 8
ATOM 3094 N N . TYR A 1 24 ? 12.001 5.330 1.403 1.00 0.00 24 TYR A N 8
ATOM 3095 C CA . TYR A 1 24 ? 12.341 6.770 1.597 1.00 0.00 24 TYR A CA 8
ATOM 3096 C C . TYR A 1 24 ? 13.680 6.904 2.327 1.00 0.00 24 TYR A C 8
ATOM 3097 O O . TYR A 1 24 ? 14.627 7.461 1.810 1.00 0.00 24 TYR A O 8
ATOM 3115 N N . LEU A 1 25 ? 13.766 6.396 3.526 1.00 0.00 25 LEU A N 8
ATOM 3116 C CA . LEU A 1 25 ? 15.044 6.495 4.287 1.00 0.00 25 LEU A CA 8
ATOM 3117 C C . LEU A 1 25 ? 15.564 7.935 4.263 1.00 0.00 25 LEU A C 8
ATOM 3118 O O . LEU A 1 25 ? 15.227 8.734 5.113 1.00 0.00 25 LEU A O 8
ATOM 3137 N N . GLY A 1 1 ? -17.069 -4.847 -4.523 1.00 0.00 1 GLY A N 9
ATOM 3138 C CA . GLY A 1 1 ? -17.147 -3.453 -4.000 1.00 0.00 1 GLY A CA 9
ATOM 3139 C C . GLY A 1 1 ? -16.126 -3.271 -2.876 1.00 0.00 1 GLY A C 9
ATOM 3140 O O . GLY A 1 1 ? -15.642 -2.182 -2.635 1.00 0.00 1 GLY A O 9
ATOM 3146 N N . TRP A 1 2 ? -15.795 -4.327 -2.186 1.00 0.00 2 TRP A N 9
ATOM 3147 C CA . TRP A 1 2 ? -14.804 -4.214 -1.077 1.00 0.00 2 TRP A CA 9
ATOM 3148 C C . TRP A 1 2 ? -13.451 -4.783 -1.515 1.00 0.00 2 TRP A C 9
ATOM 3149 O O . TRP A 1 2 ? -12.431 -4.519 -0.911 1.00 0.00 2 TRP A O 9
ATOM 3170 N N . GLY A 1 3 ? -13.437 -5.562 -2.561 1.00 0.00 3 GLY A N 9
ATOM 3171 C CA . GLY A 1 3 ? -12.151 -6.146 -3.037 1.00 0.00 3 GLY A CA 9
ATOM 3172 C C . GLY A 1 3 ? -11.162 -5.023 -3.350 1.00 0.00 3 GLY A C 9
ATOM 3173 O O . GLY A 1 3 ? -9.984 -5.125 -3.072 1.00 0.00 3 GLY A O 9
ATOM 3177 N N . SER A 1 4 ? -11.632 -3.949 -3.925 1.00 0.00 4 SER A N 9
ATOM 3178 C CA . SER A 1 4 ? -10.716 -2.820 -4.254 1.00 0.00 4 SER A CA 9
ATOM 3179 C C . SER A 1 4 ? -9.882 -2.442 -3.029 1.00 0.00 4 SER A C 9
ATOM 3180 O O . SER A 1 4 ? -8.782 -2.922 -2.850 1.00 0.00 4 SER A O 9
ATOM 3188 N N . PHE A 1 5 ? -10.402 -1.584 -2.189 1.00 0.00 5 PHE A N 9
ATOM 3189 C CA . PHE A 1 5 ? -9.655 -1.160 -0.967 1.00 0.00 5 PHE A CA 9
ATOM 3190 C C . PHE A 1 5 ? -8.836 -2.324 -0.408 1.00 0.00 5 PHE A C 9
ATOM 3191 O O . PHE A 1 5 ? -7.671 -2.182 -0.108 1.00 0.00 5 PHE A O 9
ATOM 3208 N N . PHE A 1 6 ? -9.427 -3.477 -0.272 1.00 0.00 6 PHE A N 9
ATOM 3209 C CA . PHE A 1 6 ? -8.655 -4.633 0.261 1.00 0.00 6 PHE A CA 9
ATOM 3210 C C . PHE A 1 6 ? -7.273 -4.672 -0.391 1.00 0.00 6 PHE A C 9
ATOM 3211 O O . PHE A 1 6 ? -6.279 -4.318 0.216 1.00 0.00 6 PHE A O 9
ATOM 3228 N N . LYS A 1 7 ? -7.198 -5.079 -1.627 1.00 0.00 7 LYS A N 9
ATOM 3229 C CA . LYS A 1 7 ? -5.876 -5.119 -2.310 1.00 0.00 7 LYS A CA 9
ATOM 3230 C C . LYS A 1 7 ? -5.498 -3.718 -2.781 1.00 0.00 7 LYS A C 9
ATOM 3231 O O . LYS A 1 7 ? -4.374 -3.284 -2.628 1.00 0.00 7 LYS A O 9
ATOM 3250 N N . LYS A 1 8 ? -6.428 -3.001 -3.342 1.00 0.00 8 LYS A N 9
ATOM 3251 C CA . LYS A 1 8 ? -6.116 -1.624 -3.803 1.00 0.00 8 LYS A CA 9
ATOM 3252 C C . LYS A 1 8 ? -5.502 -0.829 -2.651 1.00 0.00 8 LYS A C 9
ATOM 3253 O O . LYS A 1 8 ? -4.4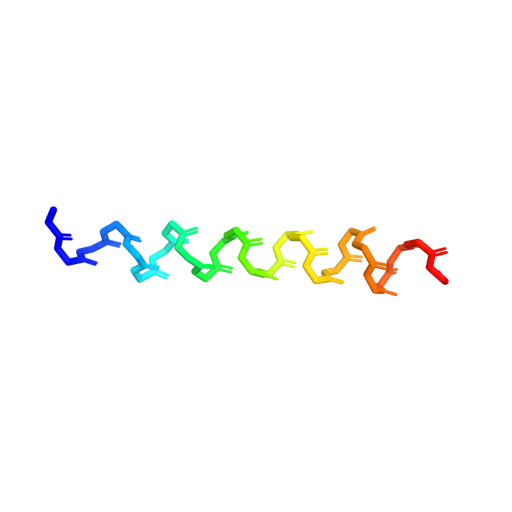76 -0.194 -2.799 1.00 0.00 8 LYS A O 9
ATOM 3272 N N . ALA A 1 9 ? -6.109 -0.872 -1.493 1.00 0.00 9 ALA A N 9
ATOM 3273 C CA . ALA A 1 9 ? -5.534 -0.120 -0.338 1.00 0.00 9 ALA A CA 9
ATOM 3274 C C . ALA A 1 9 ? -4.330 -0.878 0.217 1.00 0.00 9 ALA A C 9
ATOM 3275 O O . ALA A 1 9 ? -3.292 -0.303 0.479 1.00 0.00 9 ALA A O 9
ATOM 3282 N N . ALA A 1 10 ? -4.449 -2.168 0.386 1.00 0.00 10 ALA A N 9
ATOM 3283 C CA . ALA A 1 10 ? -3.295 -2.946 0.909 1.00 0.00 10 ALA A CA 9
ATOM 3284 C C . ALA A 1 10 ? -2.113 -2.798 -0.049 1.00 0.00 10 ALA A C 9
ATOM 3285 O O . ALA A 1 10 ? -0.994 -2.556 0.358 1.00 0.00 10 ALA A O 9
ATOM 3292 N N . HIS A 1 11 ? -2.361 -2.927 -1.323 1.00 0.00 11 HIS A N 9
ATOM 3293 C CA . HIS A 1 11 ? -1.260 -2.779 -2.314 1.00 0.00 11 HIS A CA 9
ATOM 3294 C C . HIS A 1 11 ? -0.821 -1.314 -2.379 1.00 0.00 11 HIS A C 9
ATOM 3295 O O . HIS A 1 11 ? 0.344 -1.012 -2.545 1.00 0.00 11 HIS A O 9
ATOM 3309 N N . VAL A 1 12 ? -1.747 -0.401 -2.242 1.00 0.00 12 VAL A N 9
ATOM 3310 C CA . VAL A 1 12 ? -1.373 1.042 -2.288 1.00 0.00 12 VAL A CA 9
ATOM 3311 C C . VAL A 1 12 ? -0.671 1.437 -0.987 1.00 0.00 12 VAL A C 9
ATOM 3312 O O . VAL A 1 12 ? 0.388 2.034 -0.998 1.00 0.00 12 VAL A O 9
ATOM 3325 N N . GLY A 1 13 ? -1.247 1.100 0.134 1.00 0.00 13 GLY A N 9
ATOM 3326 C CA . GLY A 1 13 ? -0.608 1.450 1.433 1.00 0.00 13 GLY A CA 9
ATOM 3327 C C . GLY A 1 13 ? 0.689 0.655 1.585 1.00 0.00 13 GLY A C 9
ATOM 3328 O O . GLY A 1 13 ? 1.651 1.122 2.162 1.00 0.00 13 GLY A O 9
ATOM 3332 N N . LYS A 1 14 ? 0.723 -0.543 1.068 1.00 0.00 14 LYS A N 9
ATOM 3333 C CA . LYS A 1 14 ? 1.960 -1.367 1.179 1.00 0.00 14 LYS A CA 9
ATOM 3334 C C . LYS A 1 14 ? 3.038 -0.827 0.235 1.00 0.00 14 LYS A C 9
ATOM 3335 O O . LYS A 1 14 ? 4.164 -0.597 0.630 1.00 0.00 14 LYS A O 9
ATOM 3354 N N . HIS A 1 15 ? 2.701 -0.620 -1.008 1.00 0.00 15 HIS A N 9
ATOM 3355 C CA . HIS A 1 15 ? 3.706 -0.092 -1.975 1.00 0.00 15 HIS A CA 9
ATOM 3356 C C . HIS A 1 15 ? 4.144 1.315 -1.559 1.00 0.00 15 HIS A C 9
ATOM 3357 O O . HIS A 1 15 ? 5.316 1.638 -1.562 1.00 0.00 15 HIS A O 9
ATOM 3371 N N . VAL A 1 16 ? 3.212 2.155 -1.200 1.00 0.00 16 VAL A N 9
ATOM 3372 C CA . VAL A 1 16 ? 3.575 3.539 -0.783 1.00 0.00 16 VAL A CA 9
ATOM 3373 C C . VAL A 1 16 ? 4.277 3.512 0.577 1.00 0.00 16 VAL A C 9
ATOM 3374 O O . VAL A 1 16 ? 5.309 4.125 0.765 1.00 0.00 16 VAL A O 9
ATOM 3387 N N . GLY A 1 17 ? 3.725 2.808 1.527 1.00 0.00 17 GLY A N 9
ATOM 3388 C CA . GLY A 1 17 ? 4.364 2.742 2.872 1.00 0.00 17 GLY A CA 9
ATOM 3389 C C . GLY A 1 17 ? 5.766 2.147 2.742 1.00 0.00 17 GLY A C 9
ATOM 3390 O O . GLY A 1 17 ? 6.696 2.576 3.396 1.00 0.00 17 GLY A O 9
ATOM 3394 N N . LYS A 1 18 ? 5.928 1.162 1.902 1.00 0.00 18 LYS A N 9
ATOM 3395 C CA . LYS A 1 18 ? 7.273 0.542 1.729 1.00 0.00 18 LYS A CA 9
ATOM 3396 C C . LYS A 1 18 ? 8.202 1.496 0.974 1.00 0.00 18 LYS A C 9
ATOM 3397 O O . LYS A 1 18 ? 9.310 1.762 1.395 1.00 0.00 18 LYS A O 9
ATOM 3416 N N . ALA A 1 19 ? 7.759 2.013 -0.139 1.00 0.00 19 ALA A N 9
ATOM 3417 C CA . ALA A 1 19 ? 8.616 2.950 -0.919 1.00 0.00 19 ALA A CA 9
ATOM 3418 C C . ALA A 1 19 ? 8.754 4.283 -0.178 1.00 0.00 19 ALA A C 9
ATOM 3419 O O . ALA A 1 19 ? 9.616 5.085 -0.477 1.00 0.00 19 ALA A O 9
ATOM 3426 N N . ALA A 1 20 ? 7.909 4.525 0.787 1.00 0.00 20 ALA A N 9
ATOM 3427 C CA . ALA A 1 20 ? 7.992 5.806 1.546 1.00 0.00 20 ALA A CA 9
ATOM 3428 C C . ALA A 1 20 ? 8.659 5.574 2.904 1.00 0.00 20 ALA A C 9
ATOM 3429 O O . ALA A 1 20 ? 9.530 6.317 3.315 1.00 0.00 20 ALA A O 9
ATOM 3436 N N . LEU A 1 21 ? 8.259 4.547 3.605 1.00 0.00 21 LEU A N 9
ATOM 3437 C CA . LEU A 1 21 ? 8.872 4.269 4.935 1.00 0.00 21 LEU A CA 9
ATOM 3438 C C . LEU A 1 21 ? 9.967 3.208 4.803 1.00 0.00 21 LEU A C 9
ATOM 3439 O O . LEU A 1 21 ? 11.050 3.349 5.335 1.00 0.00 21 LEU A O 9
ATOM 3455 N N . THR A 1 22 ? 9.695 2.147 4.093 1.00 0.00 22 THR A N 9
ATOM 3456 C CA . THR A 1 22 ? 10.722 1.078 3.926 1.00 0.00 22 THR A CA 9
ATOM 3457 C C . THR A 1 22 ? 11.736 1.482 2.853 1.00 0.00 22 THR A C 9
ATOM 3458 O O . THR A 1 22 ? 12.714 0.800 2.621 1.00 0.00 22 THR A O 9
ATOM 3469 N N . HIS A 1 23 ? 11.510 2.588 2.198 1.00 0.00 23 HIS A N 9
ATOM 3470 C CA . HIS A 1 23 ? 12.462 3.035 1.140 1.00 0.00 23 HIS A CA 9
ATOM 3471 C C . HIS A 1 23 ? 12.724 4.538 1.266 1.00 0.00 23 HIS A C 9
ATOM 3472 O O . HIS A 1 23 ? 13.847 4.993 1.182 1.00 0.00 23 HIS A O 9
ATOM 3486 N N . TYR A 1 24 ? 11.693 5.314 1.466 1.00 0.00 24 TYR A N 9
ATOM 3487 C CA . TYR A 1 24 ? 11.883 6.787 1.597 1.00 0.00 24 TYR A CA 9
ATOM 3488 C C . TYR A 1 24 ? 12.468 7.363 0.305 1.00 0.00 24 TYR A C 9
ATOM 3489 O O . TYR A 1 24 ? 13.026 8.442 0.291 1.00 0.00 24 TYR A O 9
ATOM 3507 N N . LEU A 1 25 ? 12.342 6.651 -0.782 1.00 0.00 25 LEU A N 9
ATOM 3508 C CA . LEU A 1 25 ? 12.891 7.158 -2.073 1.00 0.00 25 LEU A CA 9
ATOM 3509 C C . LEU A 1 25 ? 14.367 7.532 -1.910 1.00 0.00 25 LEU A C 9
ATOM 3510 O O . LEU A 1 25 ? 14.896 8.327 -2.662 1.00 0.00 25 LEU A O 9
ATOM 3529 N N . GLY A 1 1 ? -17.695 -6.846 -1.892 1.00 0.00 1 GLY A N 10
ATOM 3530 C CA . GLY A 1 1 ? -18.267 -5.700 -1.130 1.00 0.00 1 GLY A CA 10
ATOM 3531 C C . GLY A 1 1 ? -17.236 -4.572 -1.052 1.00 0.00 1 GLY A C 10
ATOM 3532 O O . GLY A 1 1 ? -17.574 -3.424 -0.842 1.00 0.00 1 GLY A O 10
ATOM 3538 N N . TRP A 1 2 ? -15.982 -4.890 -1.218 1.00 0.00 2 TRP A N 10
ATOM 3539 C CA . TRP A 1 2 ? -14.931 -3.833 -1.153 1.00 0.00 2 TRP A CA 10
ATOM 3540 C C . TRP A 1 2 ? -13.571 -4.415 -1.552 1.00 0.00 2 TRP A C 10
ATOM 3541 O O . TRP A 1 2 ? -12.539 -3.986 -1.077 1.00 0.00 2 TRP A O 10
ATOM 3562 N N . GLY A 1 3 ? -13.565 -5.389 -2.421 1.00 0.00 3 GLY A N 10
ATOM 3563 C CA . GLY A 1 3 ? -12.273 -5.996 -2.848 1.00 0.00 3 GLY A CA 10
ATOM 3564 C C . GLY A 1 3 ? -11.268 -4.888 -3.169 1.00 0.00 3 GLY A C 10
ATOM 3565 O O . GLY A 1 3 ? -10.112 -4.960 -2.803 1.00 0.00 3 GLY A O 10
ATOM 3569 N N . SER A 1 4 ? -11.699 -3.862 -3.851 1.00 0.00 4 SER A N 10
ATOM 3570 C CA . SER A 1 4 ? -10.767 -2.750 -4.194 1.00 0.00 4 SER A CA 10
ATOM 3571 C C . SER A 1 4 ? -9.906 -2.390 -2.982 1.00 0.00 4 SER A C 10
ATOM 3572 O O . SER A 1 4 ? -8.804 -2.875 -2.829 1.00 0.00 4 SER A O 10
ATOM 3580 N N . PHE A 1 5 ? -10.404 -1.535 -2.124 1.00 0.00 5 PHE A N 10
ATOM 3581 C CA . PHE A 1 5 ? -9.634 -1.123 -0.915 1.00 0.00 5 PHE A CA 10
ATOM 3582 C C . PHE A 1 5 ? -8.809 -2.291 -0.377 1.00 0.00 5 PHE A C 10
ATOM 3583 O O . PHE A 1 5 ? -7.632 -2.160 -0.125 1.00 0.00 5 PHE A O 10
ATOM 3600 N N . PHE A 1 6 ? -9.409 -3.436 -0.206 1.00 0.00 6 PHE A N 10
ATOM 3601 C CA . PHE A 1 6 ? -8.632 -4.599 0.310 1.00 0.00 6 PHE A CA 10
ATOM 3602 C C . PHE A 1 6 ? -7.265 -4.645 -0.375 1.00 0.00 6 PHE A C 10
ATOM 3603 O O . PHE A 1 6 ? -6.252 -4.318 0.217 1.00 0.00 6 PHE A O 10
ATOM 3620 N N . LYS A 1 7 ? -7.226 -5.024 -1.620 1.00 0.00 7 LYS A N 10
ATOM 3621 C CA . LYS A 1 7 ? -5.922 -5.067 -2.334 1.00 0.00 7 LYS A CA 10
ATOM 3622 C C . LYS A 1 7 ? -5.527 -3.658 -2.771 1.00 0.00 7 LYS A C 10
ATOM 3623 O O . LYS A 1 7 ? -4.406 -3.231 -2.582 1.00 0.00 7 LYS A O 10
ATOM 3642 N N . LYS A 1 8 ? -6.440 -2.927 -3.344 1.00 0.00 8 LYS A N 10
ATOM 3643 C CA . LYS A 1 8 ? -6.108 -1.543 -3.774 1.00 0.00 8 LYS A CA 10
ATOM 3644 C C . LYS A 1 8 ? -5.471 -0.788 -2.606 1.00 0.00 8 LYS A C 10
ATOM 3645 O O . LYS A 1 8 ? -4.432 -0.170 -2.747 1.00 0.00 8 LYS A O 10
ATOM 3664 N N . ALA A 1 9 ? -6.072 -0.846 -1.447 1.00 0.00 9 ALA A N 10
ATOM 3665 C CA . ALA A 1 9 ? -5.474 -0.132 -0.279 1.00 0.00 9 ALA A CA 10
ATOM 3666 C C . ALA A 1 9 ? -4.268 -0.917 0.234 1.00 0.00 9 ALA A C 10
ATOM 3667 O O . ALA A 1 9 ? -3.230 -0.356 0.524 1.00 0.00 9 ALA A O 10
ATOM 3674 N N . ALA A 1 10 ? -4.386 -2.214 0.335 1.00 0.00 10 ALA A N 10
ATOM 3675 C CA . ALA A 1 10 ? -3.232 -3.020 0.814 1.00 0.00 10 ALA A CA 10
ATOM 3676 C C . ALA A 1 10 ? -2.051 -2.828 -0.137 1.00 0.00 10 ALA A C 10
ATOM 3677 O O . ALA A 1 10 ? -0.935 -2.583 0.279 1.00 0.00 10 ALA A O 10
ATOM 3684 N N . HIS A 1 11 ? -2.293 -2.922 -1.416 1.00 0.00 11 HIS A N 10
ATOM 3685 C CA . HIS A 1 11 ? -1.190 -2.730 -2.397 1.00 0.00 11 HIS A CA 10
ATOM 3686 C C . HIS A 1 11 ? -0.767 -1.260 -2.417 1.00 0.00 11 HIS A C 10
ATOM 3687 O O . HIS A 1 11 ? 0.393 -0.940 -2.585 1.00 0.00 11 HIS A O 10
ATOM 3701 N N . VAL A 1 12 ? -1.699 -0.362 -2.237 1.00 0.00 12 VAL A N 10
ATOM 3702 C CA . VAL A 1 12 ? -1.342 1.086 -2.238 1.00 0.00 12 VAL A CA 10
ATOM 3703 C C . VAL A 1 12 ? -0.640 1.448 -0.927 1.00 0.00 12 VAL A C 10
ATOM 3704 O O . VAL A 1 12 ? 0.412 2.056 -0.921 1.00 0.00 12 VAL A O 10
ATOM 3717 N N . GLY A 1 13 ? -1.212 1.073 0.184 1.00 0.00 13 GLY A N 10
ATOM 3718 C CA . GLY A 1 13 ? -0.575 1.389 1.493 1.00 0.00 13 GLY A CA 10
ATOM 3719 C C . GLY A 1 13 ? 0.726 0.596 1.624 1.00 0.00 13 GLY A C 10
ATOM 3720 O O . GLY A 1 13 ? 1.684 1.049 2.218 1.00 0.00 13 GLY A O 10
ATOM 3724 N N . LYS A 1 14 ? 0.768 -0.585 1.070 1.00 0.00 14 LYS A N 10
ATOM 3725 C CA . LYS A 1 14 ? 2.009 -1.407 1.159 1.00 0.00 14 LYS A CA 10
ATOM 3726 C C . LYS A 1 14 ? 3.077 -0.848 0.215 1.00 0.00 14 LYS A C 10
ATOM 3727 O O . LYS A 1 14 ? 4.197 -0.593 0.611 1.00 0.00 14 LYS A O 10
ATOM 3746 N N . HIS A 1 15 ? 2.739 -0.655 -1.030 1.00 0.00 15 HIS A N 10
ATOM 3747 C CA . HIS A 1 15 ? 3.734 -0.110 -1.997 1.00 0.00 15 HIS A CA 10
ATOM 3748 C C . HIS A 1 15 ? 4.157 1.300 -1.578 1.00 0.00 15 HIS A C 10
ATOM 3749 O O . HIS A 1 15 ? 5.323 1.641 -1.592 1.00 0.00 15 HIS A O 10
ATOM 3763 N N . VAL A 1 16 ? 3.215 2.123 -1.201 1.00 0.00 16 VAL A N 10
ATOM 3764 C CA . VAL A 1 16 ? 3.563 3.510 -0.779 1.00 0.00 16 VAL A CA 10
ATOM 3765 C C . VAL A 1 16 ? 4.234 3.491 0.596 1.00 0.00 16 VAL A C 10
ATOM 3766 O O . VAL A 1 16 ? 5.244 4.130 0.814 1.00 0.00 16 VAL A O 10
ATOM 3779 N N . GLY A 1 17 ? 3.682 2.760 1.527 1.00 0.00 17 GLY A N 10
ATOM 3780 C CA . GLY A 1 17 ? 4.291 2.699 2.885 1.00 0.00 17 GLY A CA 10
ATOM 3781 C C . GLY A 1 17 ? 5.699 2.109 2.788 1.00 0.00 17 GLY A C 10
ATOM 3782 O O . GLY A 1 17 ? 6.595 2.494 3.512 1.00 0.00 17 GLY A O 10
ATOM 3786 N N . LYS A 1 18 ? 5.901 1.177 1.897 1.00 0.00 18 LYS A N 10
ATOM 3787 C CA . LYS A 1 18 ? 7.252 0.563 1.754 1.00 0.00 18 LYS A CA 10
ATOM 3788 C C . LYS A 1 18 ? 8.181 1.506 0.983 1.00 0.00 18 LYS A C 10
ATOM 3789 O O . LYS A 1 18 ? 9.258 1.837 1.436 1.00 0.00 18 LYS A O 10
ATOM 3808 N N . ALA A 1 19 ? 7.772 1.939 -0.178 1.00 0.00 19 ALA A N 10
ATOM 3809 C CA . ALA A 1 19 ? 8.632 2.859 -0.976 1.00 0.00 19 ALA A CA 10
ATOM 3810 C C . ALA A 1 19 ? 8.789 4.198 -0.250 1.00 0.00 19 ALA A C 10
ATOM 3811 O O . ALA A 1 19 ? 9.702 4.955 -0.514 1.00 0.00 19 ALA A O 10
ATOM 3818 N N . ALA A 1 20 ? 7.906 4.495 0.663 1.00 0.00 20 ALA A N 10
ATOM 3819 C CA . ALA A 1 20 ? 8.005 5.785 1.406 1.00 0.00 20 ALA A CA 10
ATOM 3820 C C . ALA A 1 20 ? 8.589 5.548 2.801 1.00 0.00 20 ALA A C 10
ATOM 3821 O O . ALA A 1 20 ? 9.445 6.280 3.258 1.00 0.00 20 ALA A O 10
ATOM 3828 N N . LEU A 1 21 ? 8.133 4.533 3.481 1.00 0.00 21 LEU A N 10
ATOM 3829 C CA . LEU A 1 21 ? 8.662 4.252 4.847 1.00 0.00 21 LEU A CA 10
ATOM 3830 C C . LEU A 1 21 ? 9.801 3.230 4.773 1.00 0.00 21 LEU A C 10
ATOM 3831 O O . LEU A 1 21 ? 10.851 3.414 5.353 1.00 0.00 21 LEU A O 10
ATOM 3847 N N . THR A 1 22 ? 9.599 2.153 4.064 1.00 0.00 22 THR A N 10
ATOM 3848 C CA . THR A 1 22 ? 10.669 1.121 3.955 1.00 0.00 22 THR A CA 10
ATOM 3849 C C . THR A 1 22 ? 11.738 1.571 2.954 1.00 0.00 22 THR A C 10
ATOM 3850 O O . THR A 1 22 ? 12.755 0.927 2.785 1.00 0.00 22 THR A O 10
ATOM 3861 N N . HIS A 1 23 ? 11.515 2.671 2.289 1.00 0.00 23 HIS A N 10
ATOM 3862 C CA . HIS A 1 23 ? 12.518 3.161 1.301 1.00 0.00 23 HIS A CA 10
ATOM 3863 C C . HIS A 1 23 ? 12.673 4.680 1.414 1.00 0.00 23 HIS A C 10
ATOM 3864 O O . HIS A 1 23 ? 13.770 5.201 1.456 1.00 0.00 23 HIS A O 10
ATOM 3878 N N . TYR A 1 24 ? 11.582 5.396 1.462 1.00 0.00 24 TYR A N 10
ATOM 3879 C CA . TYR A 1 24 ? 11.668 6.880 1.573 1.00 0.00 24 TYR A CA 10
ATOM 3880 C C . TYR A 1 24 ? 12.434 7.456 0.379 1.00 0.00 24 TYR A C 10
ATOM 3881 O O . TYR A 1 24 ? 12.969 8.545 0.439 1.00 0.00 24 TYR A O 10
ATOM 3899 N N . LEU A 1 25 ? 12.490 6.733 -0.706 1.00 0.00 25 LEU A N 10
ATOM 3900 C CA . LEU A 1 25 ? 13.222 7.240 -1.903 1.00 0.00 25 LEU A CA 10
ATOM 3901 C C . LEU A 1 25 ? 12.244 7.895 -2.883 1.00 0.00 25 LEU A C 10
ATOM 3902 O O . LEU A 1 25 ? 11.878 7.310 -3.883 1.00 0.00 25 LEU A O 10
ATOM 3921 N N . GLY A 1 1 ? -17.189 -3.058 -3.849 1.00 0.00 1 GLY A N 11
ATOM 3922 C CA . GLY A 1 1 ? -17.395 -1.971 -2.851 1.00 0.00 1 GLY A CA 11
ATOM 3923 C C . GLY A 1 1 ? -16.366 -2.105 -1.728 1.00 0.00 1 GLY A C 11
ATOM 3924 O O . GLY A 1 1 ? -15.726 -1.148 -1.340 1.00 0.00 1 GLY A O 11
ATOM 3925 N N . TRP A 1 2 ? -16.201 -3.288 -1.201 1.00 0.00 2 TRP A N 11
ATOM 3926 C CA . TRP A 1 2 ? -15.211 -3.482 -0.102 1.00 0.00 2 TRP A CA 11
ATOM 3927 C C . TRP A 1 2 ? -13.939 -4.139 -0.646 1.00 0.00 2 TRP A C 11
ATOM 3928 O O . TRP A 1 2 ? -12.852 -3.613 -0.512 1.00 0.00 2 TRP A O 11
ATOM 3939 N N . GLY A 1 3 ? -14.068 -5.285 -1.258 1.00 0.00 3 GLY A N 11
ATOM 3940 C CA . GLY A 1 3 ? -12.866 -5.975 -1.810 1.00 0.00 3 GLY A CA 11
ATOM 3941 C C . GLY A 1 3 ? -11.971 -4.956 -2.516 1.00 0.00 3 GLY A C 11
ATOM 3942 O O . GLY A 1 3 ? -10.773 -5.130 -2.615 1.00 0.00 3 GLY A O 11
ATOM 3943 N N . SER A 1 4 ? -12.543 -3.891 -3.010 1.00 0.00 4 SER A N 11
ATOM 3944 C CA . SER A 1 4 ? -11.723 -2.861 -3.709 1.00 0.00 4 SER A CA 11
ATOM 3945 C C . SER A 1 4 ? -10.562 -2.415 -2.816 1.00 0.00 4 SER A C 11
ATOM 3946 O O . SER A 1 4 ? -9.487 -2.986 -2.849 1.00 0.00 4 SER A O 11
ATOM 3949 N N . PHE A 1 5 ? -10.771 -1.396 -2.019 1.00 0.00 5 PHE A N 11
ATOM 3950 C CA . PHE A 1 5 ? -9.688 -0.910 -1.130 1.00 0.00 5 PHE A CA 11
ATOM 3951 C C . PHE A 1 5 ? -9.036 -2.085 -0.382 1.00 0.00 5 PHE A C 11
ATOM 3952 O O . PHE A 1 5 ? -7.939 -1.963 0.106 1.00 0.00 5 PHE A O 11
ATOM 3960 N N . PHE A 1 6 ? -9.643 -3.248 -0.308 1.00 0.00 6 PHE A N 11
ATOM 3961 C CA . PHE A 1 6 ? -8.935 -4.334 0.402 1.00 0.00 6 PHE A CA 11
ATOM 3962 C C . PHE A 1 6 ? -7.665 -4.678 -0.385 1.00 0.00 6 PHE A C 11
ATOM 3963 O O . PHE A 1 6 ? -6.576 -4.673 0.156 1.00 0.00 6 PHE A O 11
ATOM 3971 N N . LYS A 1 7 ? -7.771 -4.928 -1.668 1.00 0.00 7 LYS A N 11
ATOM 3972 C CA . LYS A 1 7 ? -6.550 -5.243 -2.449 1.00 0.00 7 LYS A CA 11
ATOM 3973 C C . LYS A 1 7 ? -5.927 -3.969 -2.998 1.00 0.00 7 LYS A C 11
ATOM 3974 O O . LYS A 1 7 ? -4.735 -3.750 -2.871 1.00 0.00 7 LYS A O 11
ATOM 3980 N N . LYS A 1 8 ? -6.703 -3.113 -3.602 1.00 0.00 8 LYS A N 11
ATOM 3981 C CA . LYS A 1 8 ? -6.099 -1.870 -4.133 1.00 0.00 8 LYS A CA 11
ATOM 3982 C C . LYS A 1 8 ? -5.540 -1.044 -2.970 1.00 0.00 8 LYS A C 11
ATOM 3983 O O . LYS A 1 8 ? -4.458 -0.496 -3.069 1.00 0.00 8 LYS A O 11
ATOM 3989 N N . ALA A 1 9 ? -6.218 -0.970 -1.842 1.00 0.00 9 ALA A N 11
ATOM 3990 C CA . ALA A 1 9 ? -5.618 -0.185 -0.727 1.00 0.00 9 ALA A CA 11
ATOM 3991 C C . ALA A 1 9 ? -4.530 -1.020 -0.049 1.00 0.00 9 ALA A C 11
ATOM 3992 O O . ALA A 1 9 ? -3.499 -0.501 0.334 1.00 0.00 9 ALA A O 11
ATOM 3994 N N . ALA A 1 10 ? -4.718 -2.314 0.092 1.00 0.00 10 ALA A N 11
ATOM 3995 C CA . ALA A 1 10 ? -3.644 -3.123 0.727 1.00 0.00 10 ALA A CA 11
ATOM 3996 C C . ALA A 1 10 ? -2.331 -2.913 -0.028 1.00 0.00 10 ALA A C 11
ATOM 3997 O O . ALA A 1 10 ? -1.333 -2.514 0.543 1.00 0.00 10 ALA A O 11
ATOM 3999 N N . HIS A 1 11 ? -2.316 -3.173 -1.311 1.00 0.00 11 HIS A N 11
ATOM 4000 C CA . HIS A 1 11 ? -1.052 -2.980 -2.076 1.00 0.00 11 HIS A CA 11
ATOM 4001 C C . HIS A 1 11 ? -0.745 -1.481 -2.235 1.00 0.00 11 HIS A C 11
ATOM 4002 O O . HIS A 1 11 ? 0.404 -1.093 -2.324 1.00 0.00 11 HIS A O 11
ATOM 4009 N N . VAL A 1 12 ? -1.742 -0.623 -2.246 1.00 0.00 12 VAL A N 11
ATOM 4010 C CA . VAL A 1 12 ? -1.441 0.832 -2.375 1.00 0.00 12 VAL A CA 11
ATOM 4011 C C . VAL A 1 12 ? -0.683 1.293 -1.127 1.00 0.00 12 VAL A C 11
ATOM 4012 O O . VAL A 1 12 ? 0.416 1.803 -1.207 1.00 0.00 12 VAL A O 11
ATOM 4016 N N . GLY A 1 13 ? -1.261 1.106 0.027 1.00 0.00 13 GLY A N 11
ATOM 4017 C CA . GLY A 1 13 ? -0.573 1.523 1.278 1.00 0.00 13 GLY A CA 11
ATOM 4018 C C . GLY A 1 13 ? 0.673 0.660 1.475 1.00 0.00 13 GLY A C 11
ATOM 4019 O O . GLY A 1 13 ? 1.672 1.107 2.006 1.00 0.00 13 GLY A O 11
ATOM 4020 N N . LYS A 1 14 ? 0.626 -0.574 1.047 1.00 0.00 14 LYS A N 11
ATOM 4021 C CA . LYS A 1 14 ? 1.814 -1.460 1.210 1.00 0.00 14 LYS A CA 11
ATOM 4022 C C . LYS A 1 14 ? 3.009 -0.885 0.447 1.00 0.00 14 LYS A C 11
ATOM 4023 O O . LYS A 1 14 ? 4.067 -0.669 1.006 1.00 0.00 14 LYS A O 11
ATOM 4029 N N . HIS A 1 15 ? 2.854 -0.629 -0.825 1.00 0.00 15 HIS A N 11
ATOM 4030 C CA . HIS A 1 15 ? 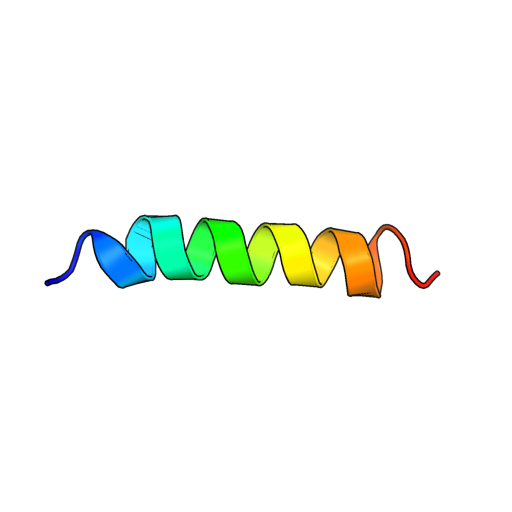3.990 -0.066 -1.608 1.00 0.00 15 HIS A CA 11
ATOM 4031 C C . HIS A 1 15 ? 4.247 1.386 -1.184 1.00 0.00 15 HIS A C 11
ATOM 4032 O O . HIS A 1 15 ? 5.377 1.826 -1.096 1.00 0.00 15 HIS A O 11
ATOM 4039 N N . VAL A 1 16 ? 3.207 2.130 -0.912 1.00 0.00 16 VAL A N 11
ATOM 4040 C CA . VAL A 1 16 ? 3.399 3.544 -0.484 1.00 0.00 16 VAL A CA 11
ATOM 4041 C C . VAL A 1 16 ? 4.301 3.589 0.753 1.00 0.00 16 VAL A C 11
ATOM 4042 O O . VAL A 1 16 ? 5.291 4.292 0.787 1.00 0.00 16 VAL A O 11
ATOM 4046 N N . GLY A 1 17 ? 3.967 2.837 1.766 1.00 0.00 17 GLY A N 11
ATOM 4047 C CA . GLY A 1 17 ? 4.808 2.833 2.996 1.00 0.00 17 GLY A CA 11
ATOM 4048 C C . GLY A 1 17 ? 6.136 2.142 2.692 1.00 0.00 17 GLY A C 11
ATOM 4049 O O . GLY A 1 17 ? 7.197 2.670 2.961 1.00 0.00 17 GLY A O 11
ATOM 4050 N N . LYS A 1 18 ? 6.095 0.968 2.123 1.00 0.00 18 LYS A N 11
ATOM 4051 C CA . LYS A 1 18 ? 7.368 0.271 1.798 1.00 0.00 18 LYS A CA 11
ATOM 4052 C C . LYS A 1 18 ? 8.333 1.278 1.169 1.00 0.00 18 LYS A C 11
ATOM 4053 O O . LYS A 1 18 ? 9.510 1.336 1.477 1.00 0.00 18 LYS A O 11
ATOM 4059 N N . ALA A 1 19 ? 7.837 2.095 0.296 1.00 0.00 19 ALA A N 11
ATOM 4060 C CA . ALA A 1 19 ? 8.721 3.097 -0.334 1.00 0.00 19 ALA A CA 11
ATOM 4061 C C . ALA A 1 19 ? 8.928 4.292 0.610 1.00 0.00 19 ALA A C 11
ATOM 4062 O O . ALA A 1 19 ? 9.996 4.480 1.196 1.00 0.00 19 ALA A O 11
ATOM 4064 N N . ALA A 1 20 ? 7.910 5.101 0.756 1.00 0.00 20 ALA A N 11
ATOM 4065 C CA . ALA A 1 20 ? 8.015 6.289 1.643 1.00 0.00 20 ALA A CA 11
ATOM 4066 C C . ALA A 1 20 ? 8.620 5.891 2.985 1.00 0.00 20 ALA A C 11
ATOM 4067 O O . ALA A 1 20 ? 9.205 6.701 3.669 1.00 0.00 20 ALA A O 11
ATOM 4069 N N . LEU A 1 21 ? 8.479 4.652 3.368 1.00 0.00 21 LEU A N 11
ATOM 4070 C CA . LEU A 1 21 ? 9.048 4.213 4.672 1.00 0.00 21 LEU A CA 11
ATOM 4071 C C . LEU A 1 21 ? 10.265 3.309 4.467 1.00 0.00 21 LEU A C 11
ATOM 4072 O O . LEU A 1 21 ? 11.229 3.392 5.200 1.00 0.00 21 LEU A O 11
ATOM 4077 N N . THR A 1 22 ? 10.254 2.449 3.488 1.00 0.00 22 THR A N 11
ATOM 4078 C CA . THR A 1 22 ? 11.448 1.578 3.294 1.00 0.00 22 THR A CA 11
ATOM 4079 C C . THR A 1 22 ? 12.203 1.956 2.018 1.00 0.00 22 THR A C 11
ATOM 4080 O O . THR A 1 22 ? 13.265 1.429 1.755 1.00 0.00 22 THR A O 11
ATOM 4084 N N . HIS A 1 23 ? 11.719 2.894 1.240 1.00 0.00 23 HIS A N 11
ATOM 4085 C CA . HIS A 1 23 ? 12.525 3.274 0.042 1.00 0.00 23 HIS A CA 11
ATOM 4086 C C . HIS A 1 23 ? 13.766 3.927 0.595 1.00 0.00 23 HIS A C 11
ATOM 4087 O O . HIS A 1 23 ? 14.840 3.847 0.033 1.00 0.00 23 HIS A O 11
ATOM 4094 N N . TYR A 1 24 ? 13.623 4.559 1.731 1.00 0.00 24 TYR A N 11
ATOM 4095 C CA . TYR A 1 24 ? 14.815 5.193 2.340 1.00 0.00 24 TYR A CA 11
ATOM 4096 C C . TYR A 1 24 ? 15.493 4.212 3.300 1.00 0.00 24 TYR A C 11
ATOM 4097 O O . TYR A 1 24 ? 16.467 4.541 3.948 1.00 0.00 24 TYR A O 11
ATOM 4106 N N . LEU A 1 25 ? 14.989 3.006 3.400 1.00 0.00 25 LEU A N 11
ATOM 4107 C CA . LEU A 1 25 ? 15.615 2.015 4.322 1.00 0.00 25 LEU A CA 11
ATOM 4108 C C . LEU A 1 25 ? 16.674 1.197 3.578 1.00 0.00 25 LEU A C 11
ATOM 4109 O O . LEU A 1 25 ? 16.377 0.172 2.998 1.00 0.00 25 LEU A O 11
#

InterPro domains:
  IPR012515 Pleurocidin [PF08107] (1-38)

Foldseek 3Di:
DPVCCVVVVVVVVVVVCCCVPVVVD

Sequence (25 aa):
GWGSFFKKAAHVGKHVGKAALTHYLGWGSFFKKAAHVGKHVGKAALTHYLGWGSFFKKAAHVGKHVGKAALTHYLGWGSFFKKAAHVGKHVGKAALTHYLGWGSFFKKAAHVGKHVGKAALTHYLGWGSFFKKAAHVGKHVGKAALTHYLGWGSFFKKAAHVGKHVGKAALTHYLGWGSFFKKAAHVGKHVGKAALTHYLGWGSFFKKAAHVGKHVGKAALTHYLGWGSFFKKAAHVGKHVGKAALTHYLGWGSFFKKAAHVGKHVGKAALTHYL

Radius of gyration: 9.98 Å; Cα contacts (8 Å, |Δi|>4): 10; chains: 1; bounding box: 31×13×10 Å

Nearest PDB structures (foldseek):
  1z64-assembly1_A  TM=9.511E-01  e=6.970E-03  Pseudopleuronectes americanus
  1z64-assembly1_A  TM=9.646E-01  e=1.277E-02  Pseudopleuronectes americanus
  1z64-assembly1_A  TM=8.264E-01  e=5.899E-02  Pseudopleuronectes americanus
  1z64-assembly1_A  TM=9.912E-01  e=3.518E-03  Pseudopleuronectes americanus
  1z64-assembly1_A  TM=8.434E-01  e=1.355E-02  Pseudopleuronectes americanus

Organism: Pseudopleuronectes americanus (NCBI:txid8265)

=== Feature glossary ===
The record interleaves many kinds of information about one protein. Here is each kind framed as the question it answers.

Q: Are the domains correctly placed relative to each other?
A: Predicted aligned error is AlphaFold's pairwise confidence. Unlike pLDDT (per-residue), PAE is per-residue-pair and captures whether two parts of the structure are correctly placed relative to each other. Units are ångströms of expected positional error.

Q: Whic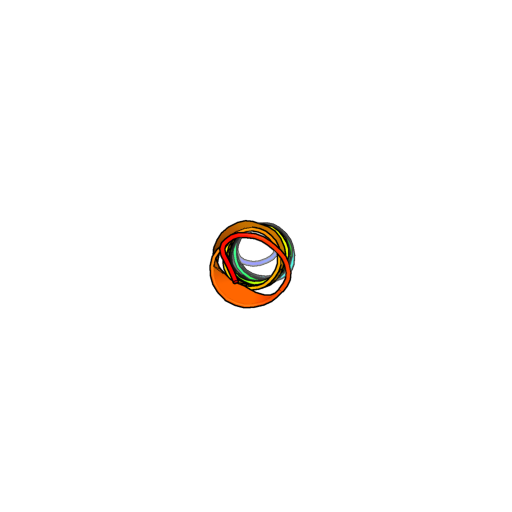h residues are in helices, strands, or loops?
A: Eight-state secondary structure (DSSP): H is the canonical α-helix, G the tighter 3₁₀-helix, I the wider π-helix; E/B are β-structure, T and S are turns and bends, and '-' is everything else. DSSP derives these from the pattern of main-chain N–H···O=C hydrogen bonds, not from the sequence.

Q: What if only a Cα trace is available?
A: P-SEA three-state annotation labels each residue as helix, strand, or coil based purely on the geometry of the Cα trace. It serves as a fallback when the full backbone (and thus DSSP) is unavailable.

Q: What are the backbone torsion angles?
A: φ (phi) and ψ (psi) are the two rotatable backbone dihedrals per residue: φ is the C(i-1)–N–Cα–C torsion, ψ is the N–Cα–C–N(i+1) torsion, both in degrees on (−180°, 180°]. α-helical residues cluster near (−60°, −45°); β-strand residues near (−120°, +130°). A Ramachandran plot is simply a scatter of (φ, ψ) for every residue.

Q: What known structures does this most resemble?
A: Structural nearest neighbors (via Foldseek easy-search vs the PDB). Reported per hit: target PDB id, E-value, and alignment TM-score. A TM-score above ~0.5 is the conventional threshold for 'same fold'.

Q: What family and function is it annotated with?
A: Database cross-references. InterPro integrates a dozen domain/family signature databases into unified entries with residue-range hits. GO terms attach function/process/location labels with evidence codes. CATH codes position the fold in a four-level structural taxonomy. Organism is the NCBI-taxonomy species name.

Q: Which residues are buried vs exposed?
A: Solvent accessibility: the surface area of each residue that a 1.4 Å water probe can touch, in Å². When only backbone atoms are present the absolute values are lower than full-atom SASA (side chains contribute most of the area) and are flagged as backbone-only.

Q: What do the diagnostic plots show?
A: Three diagnostic plots accompany the record. The Cα contact map visualizes the tertiary structure as a 2D adjacency matrix (8 Å cutoff, sequence-local contacts suppressed). The Ramachandran plot shows the distribution of backbone (φ, ψ) torsions, with points in the α and β basins reflecting secondary structure content. The PAE plot shows AlphaFold's inter-residue confidence as a color matrix.

Q: What is the amino-acid chain?
A: The amino-acid sequence is the protein's primary structure: the linear order of residues from the N-terminus to the C-terminus, written in one-letter code. Everything else here — the 3D coordinates, the secondary structure, the domain annotations — is ultimately a consequence of this string.

Q: What do the rendered images show?
A: The six renders are orthographic views along the three Cartesian axes in both directions. Representation (cartoon, sticks, or surface) and color scheme (sequence-rainbow or by-chain) vary across proteins so the training set covers all the common visualization conventions.

Q: Where is each backbone atom in 3D?
A: The mmCIF table is the protein's shape written out atom by atom. For each backbone N, Cα, C, and carbonyl O, it records an (x, y, z) coordinate triple in Å plus the residue type, chain letter, and residue number.

Q: How mobile is each atom in the crystal?
A: For experimental (PDB) structures, the B-factor (temperature factor) quantifies the positional spread of each atom in the crystal — a combination of thermal vibration and static disorder — in units of Å². High B-factors mark flexible loops or poorly resolved regions; low B-factors mark the rigid, well-ordered core.

Q: How big and how compact is the whole molecule?
A: Three whole-structure scalars: the radius of gyration (RMS distance of Cα from centroid, in Å), the count of Cα–Cα contacts (pairs closer than 8 Å and separated by more than four residues in sequence — i.e. tertiary, not local, contacts), and the bounding-box dimensions. Together they distinguish compact globular folds from extended fibres or disordered chains.

Q: What does the local fold look like, residue by residue?
A: A 3Di character summarizes, for each residue, the relative orientation of the Cα frame of its nearest spatial neighbor. Because it encodes fold topology rather than chemistry, 3Di alignments detect remote structural similarity that sequence alignment misses.

Q: How confident is the AlphaFold model at each residue?
A: For AlphaFold models, the B-factor field carries pLDDT — the model's own estimate of local accuracy on a 0–100 scale. Regions with pLDDT<50 should be treated as essentially unmodeled; they often correspond to intrinsically disordered segments.